Protein AF-A0A165WN35-F1 (afdb_monomer)

Foldseek 3Di:
DDDDPPQWDWDWDALPVPRDTDTDTRVCVVDACQVVLLVQQSPPVHNVRSCVPVNPVNLVVNLVVDVSSQCSLQLSLLVLQLVCLVVDDADQCQDPPHDDDDWHWPHNDSVVVSVVSNVQSPDPPKDKDWDCCCPVVVDATKMWIKGFQVAQTTPVRFRIKIWITGSNNDTPHMHGDD

Structure (mmCIF, N/CA/C/O backbone):
data_AF-A0A165WN35-F1
#
_entry.id   AF-A0A165WN35-F1
#
loop_
_atom_site.group_PDB
_atom_site.id
_atom_site.type_symbol
_atom_site.label_atom_id
_atom_site.label_alt_id
_atom_site.label_comp_id
_atom_site.label_asym_id
_atom_site.label_entity_id
_atom_site.label_seq_id
_atom_site.pdbx_PDB_ins_code
_atom_site.Cartn_x
_atom_site.Cartn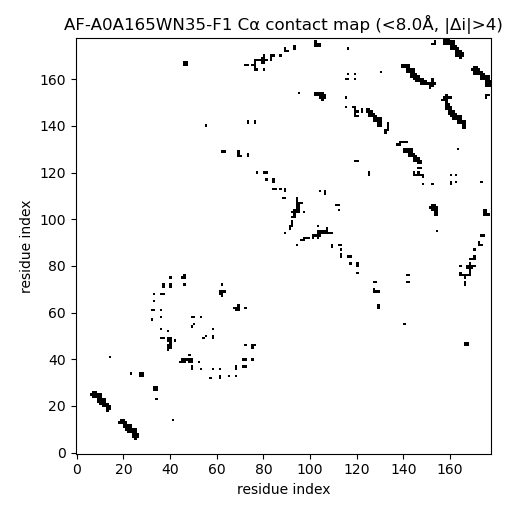_y
_atom_site.Cartn_z
_atom_site.occupancy
_atom_site.B_iso_or_equiv
_atom_site.auth_seq_id
_atom_site.auth_comp_id
_atom_site.auth_asym_id
_atom_site.auth_atom_id
_atom_site.pdbx_PDB_model_num
ATOM 1 N N . MET A 1 1 ? -15.165 -20.775 43.942 1.00 31.55 1 MET A N 1
ATOM 2 C CA . MET A 1 1 ? -15.467 -19.494 43.274 1.00 31.55 1 MET A CA 1
ATOM 3 C C . MET A 1 1 ? -14.151 -18.765 43.133 1.00 31.55 1 MET A C 1
ATOM 5 O O . MET A 1 1 ? -13.475 -18.612 44.139 1.00 31.55 1 MET A O 1
ATOM 9 N N . GLN A 1 2 ? -13.738 -18.441 41.912 1.00 35.38 2 GLN A N 1
ATOM 10 C CA . GLN A 1 2 ? -12.540 -17.641 41.679 1.00 35.38 2 GLN A CA 1
ATOM 11 C C . GLN A 1 2 ? -13.044 -16.236 41.359 1.00 35.38 2 GLN A C 1
ATOM 13 O O . GLN A 1 2 ? -13.664 -16.036 40.316 1.00 35.38 2 GLN A O 1
ATOM 18 N N . GLU A 1 3 ? -12.900 -15.317 42.313 1.00 32.06 3 GLU A N 1
ATOM 19 C CA . GLU A 1 3 ? -13.115 -13.891 42.075 1.00 32.06 3 GLU A CA 1
ATOM 20 C C . GLU A 1 3 ? -12.124 -13.448 41.000 1.00 32.06 3 GLU A C 1
ATOM 22 O O . GLU A 1 3 ? -10.910 -13.502 41.191 1.00 32.06 3 GLU A O 1
ATOM 27 N N . ILE A 1 4 ? -12.657 -13.079 39.838 1.00 44.28 4 ILE A N 1
ATOM 28 C CA . ILE A 1 4 ? -11.900 -12.405 38.794 1.00 44.28 4 ILE A CA 1
ATOM 29 C C . ILE A 1 4 ? -12.093 -10.922 39.082 1.00 44.28 4 ILE A C 1
ATOM 31 O O . ILE A 1 4 ? -13.178 -10.385 38.857 1.00 44.28 4 ILE A O 1
ATOM 35 N N . ASP A 1 5 ? -11.064 -10.301 39.651 1.00 43.28 5 ASP A N 1
ATOM 36 C CA . ASP A 1 5 ? -11.022 -8.867 39.911 1.00 43.28 5 ASP A CA 1
ATOM 37 C C . ASP A 1 5 ? -11.292 -8.107 38.596 1.00 43.28 5 ASP A C 1
ATOM 39 O O . ASP A 1 5 ? -10.613 -8.280 37.579 1.00 43.28 5 ASP A O 1
ATOM 43 N N . GLY A 1 6 ? -12.407 -7.382 38.573 1.00 49.66 6 GLY A N 1
ATOM 44 C CA . GLY A 1 6 ? -13.194 -7.095 37.374 1.00 49.66 6 GLY A CA 1
ATOM 45 C C . GLY A 1 6 ? -12.701 -5.923 36.531 1.00 49.66 6 GLY A C 1
ATOM 46 O O . GLY A 1 6 ? -13.473 -4.996 36.293 1.00 49.66 6 GLY A O 1
ATOM 47 N N . THR A 1 7 ? -11.454 -5.940 36.054 1.00 44.75 7 THR A N 1
ATOM 48 C CA . THR A 1 7 ? -10.938 -4.845 35.202 1.00 44.75 7 THR A CA 1
ATOM 49 C C . THR A 1 7 ? -10.073 -5.269 34.004 1.00 44.75 7 THR A C 1
ATOM 51 O O . THR A 1 7 ? -9.831 -4.446 33.114 1.00 44.75 7 THR A O 1
ATOM 54 N N . ASP A 1 8 ? -9.720 -6.555 33.895 1.00 47.06 8 ASP A N 1
ATOM 55 C CA . ASP A 1 8 ? -8.905 -7.094 32.801 1.00 47.06 8 ASP A CA 1
ATOM 56 C C . ASP A 1 8 ? -9.640 -8.193 32.016 1.00 47.06 8 ASP A C 1
ATOM 58 O O . ASP A 1 8 ? -9.794 -9.325 32.468 1.00 47.06 8 ASP A O 1
ATOM 62 N N . PHE A 1 9 ? -10.095 -7.870 30.804 1.00 52.72 9 PHE A N 1
ATOM 63 C CA . PHE A 1 9 ? -10.670 -8.808 29.851 1.00 52.72 9 PHE A CA 1
ATOM 64 C C . PHE A 1 9 ? -10.048 -8.668 28.455 1.00 52.72 9 PHE A C 1
ATOM 66 O O . PHE A 1 9 ? -9.715 -7.586 27.972 1.00 52.72 9 PHE A O 1
ATOM 73 N N . ILE A 1 10 ? -9.919 -9.797 27.761 1.00 52.25 10 ILE A N 1
ATOM 74 C CA . ILE A 1 10 ? -9.598 -9.821 26.333 1.00 52.25 10 ILE A CA 1
ATOM 75 C C . ILE A 1 10 ? -10.928 -9.861 25.581 1.00 52.25 10 ILE A C 1
ATOM 77 O O . ILE A 1 10 ? -11.624 -10.875 25.590 1.00 52.25 10 ILE A O 1
ATOM 81 N N . ALA A 1 11 ? -11.298 -8.761 24.928 1.00 56.56 11 ALA A N 1
ATOM 82 C CA . ALA A 1 11 ? -12.473 -8.726 24.066 1.00 56.56 11 ALA A CA 1
ATOM 83 C C . ALA A 1 11 ? -12.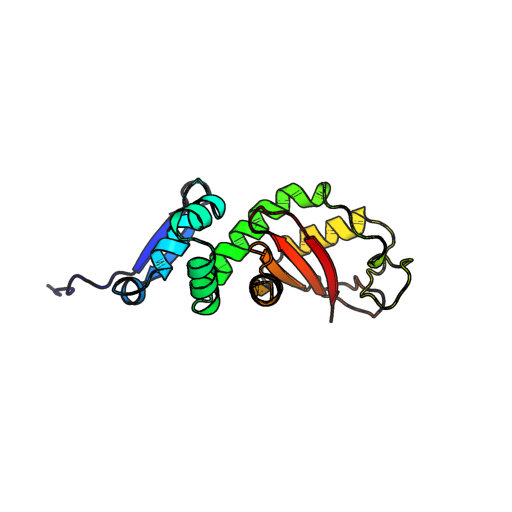089 -9.109 22.642 1.00 56.56 11 ALA A C 1
ATOM 85 O O . ALA A 1 11 ? -11.246 -8.471 22.017 1.00 56.56 11 ALA A O 1
ATOM 86 N N . THR A 1 12 ? -12.755 -10.120 22.099 1.00 56.84 12 THR A N 1
ATOM 87 C CA . THR A 1 12 ? -12.701 -10.393 20.664 1.00 56.84 12 THR A CA 1
ATOM 88 C C . THR A 1 12 ? -13.858 -9.662 19.998 1.00 56.84 12 THR A C 1
ATOM 90 O O . THR A 1 12 ? -15.012 -10.051 20.152 1.00 56.84 12 THR A O 1
ATOM 93 N N . LEU A 1 13 ? -13.561 -8.589 19.268 1.00 61.31 13 LEU A N 1
ATOM 94 C CA . LEU A 1 13 ? -14.535 -7.954 18.388 1.00 61.31 13 LEU A CA 1
ATOM 95 C C . LEU A 1 13 ? -14.571 -8.719 17.073 1.00 61.31 13 LEU A C 1
ATOM 97 O O . LEU A 1 13 ? -13.536 -8.890 16.435 1.00 61.31 13 LEU A O 1
ATOM 101 N N . ILE A 1 14 ? -15.754 -9.158 16.663 1.00 55.84 14 ILE A N 1
ATOM 102 C CA . ILE A 1 14 ? -15.963 -9.799 15.368 1.00 55.84 14 ILE A CA 1
ATOM 103 C C . ILE A 1 14 ? -16.723 -8.805 14.499 1.00 55.84 14 ILE A C 1
ATOM 105 O O . ILE A 1 14 ? -17.832 -8.392 14.839 1.00 55.84 14 ILE A O 1
ATOM 109 N N . ASP A 1 15 ? -16.113 -8.396 13.393 1.00 53.25 15 ASP A N 1
ATOM 110 C CA . ASP A 1 15 ? -16.796 -7.612 12.369 1.00 53.25 15 ASP A CA 1
ATOM 111 C C . ASP A 1 15 ? -17.892 -8.491 11.740 1.00 53.25 15 ASP A C 1
ATOM 113 O O . ASP A 1 15 ? -17.597 -9.514 11.123 1.00 53.25 15 ASP A O 1
ATOM 117 N N . GLN A 1 16 ? -19.161 -8.125 11.939 1.00 41.31 16 GLN A N 1
ATOM 118 C CA . GLN A 1 16 ? -20.299 -8.962 11.535 1.00 41.31 16 GLN A CA 1
ATOM 119 C C . GLN A 1 16 ? -20.500 -9.041 10.016 1.00 41.31 16 GLN A C 1
ATOM 121 O O . GLN A 1 16 ? -21.112 -9.991 9.538 1.00 41.31 16 GLN A O 1
ATOM 126 N N . ASP A 1 17 ? -19.953 -8.091 9.255 1.00 41.47 17 ASP A N 1
ATOM 127 C CA . ASP A 1 17 ? -20.062 -8.074 7.795 1.00 41.47 17 ASP A CA 1
ATOM 128 C C . ASP A 1 17 ? -18.982 -8.950 7.133 1.00 41.47 17 ASP A C 1
ATOM 130 O O . ASP A 1 17 ? -19.115 -9.361 5.979 1.00 41.47 17 ASP A O 1
ATOM 134 N N . THR A 1 18 ? -17.869 -9.198 7.830 1.00 51.62 18 THR A N 1
ATOM 135 C CA . THR A 1 18 ? -16.653 -9.772 7.230 1.00 51.62 18 THR A CA 1
ATOM 136 C C . THR A 1 18 ? -16.110 -10.994 7.960 1.00 51.62 18 THR A C 1
ATOM 138 O O . THR A 1 18 ? -15.297 -11.719 7.387 1.00 51.62 18 THR A O 1
ATOM 141 N N . GLY A 1 19 ? -16.537 -11.227 9.202 1.00 47.75 19 GLY A N 1
ATOM 142 C CA . GLY A 1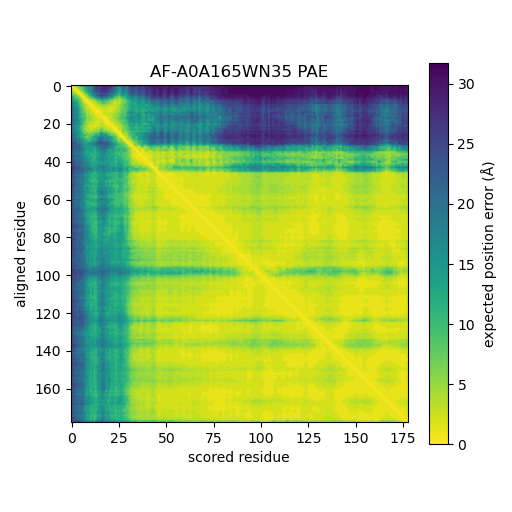 19 ? -16.072 -12.314 10.061 1.00 47.75 19 GLY A CA 1
ATOM 143 C C . GLY A 1 19 ? -14.662 -12.124 10.631 1.00 47.75 19 GLY A C 1
ATOM 144 O O . GLY A 1 19 ? -14.133 -13.045 11.250 1.00 47.75 19 GLY A O 1
ATOM 145 N N . GLU A 1 20 ? -14.018 -10.968 10.433 1.00 47.31 20 GLU A N 1
ATOM 146 C CA . GLU A 1 20 ? -12.674 -10.721 10.968 1.00 47.31 20 GLU A CA 1
ATOM 147 C C . GLU A 1 20 ? -12.711 -10.485 12.488 1.00 47.31 20 GLU A C 1
ATOM 149 O O . GLU A 1 20 ? -13.432 -9.617 12.980 1.00 47.31 20 GLU A O 1
ATOM 154 N N . SER A 1 21 ? -11.896 -11.246 13.228 1.00 48.28 21 SER A N 1
ATOM 155 C CA . SER A 1 21 ? -11.749 -11.137 14.681 1.00 48.28 21 SER A CA 1
ATOM 156 C C . SER A 1 21 ? -10.592 -10.214 15.070 1.00 48.28 21 SER A C 1
ATOM 158 O O . SER A 1 21 ? -9.461 -10.385 14.602 1.00 48.28 21 SER A O 1
ATOM 160 N N . TYR A 1 22 ? -10.842 -9.306 16.003 1.00 58.28 22 TYR A N 1
ATOM 161 C CA . TYR A 1 22 ? -9.873 -8.374 16.561 1.00 58.28 22 TYR A CA 1
ATOM 162 C C . TYR A 1 22 ? -9.808 -8.577 18.071 1.00 58.28 22 TYR A C 1
ATOM 164 O O . TYR A 1 22 ? -10.791 -8.336 18.764 1.00 58.28 22 TYR A O 1
ATOM 172 N N . GLN A 1 23 ? -8.658 -9.009 18.586 1.00 52.94 23 GLN A N 1
ATOM 173 C CA . GLN A 1 23 ? -8.441 -9.071 20.029 1.00 52.94 23 GLN A CA 1
ATOM 174 C C . GLN A 1 23 ? -8.059 -7.688 20.560 1.00 52.94 23 GLN A C 1
ATOM 176 O O . GLN A 1 23 ? -7.087 -7.078 20.110 1.00 52.94 23 GLN A O 1
ATOM 181 N N . LEU A 1 24 ? -8.835 -7.209 21.523 1.00 55.81 24 LEU A N 1
ATOM 182 C CA . LEU A 1 24 ? -8.563 -6.042 22.342 1.00 55.81 24 LEU A CA 1
ATOM 183 C C . LEU A 1 24 ? -8.179 -6.535 23.733 1.00 55.81 24 LEU A C 1
ATOM 185 O O . LEU A 1 24 ? -8.959 -7.238 24.366 1.00 55.81 24 LEU A O 1
ATOM 189 N N . ASN A 1 25 ? -6.991 -6.167 24.201 1.00 54.78 25 ASN A N 1
ATOM 190 C CA . ASN A 1 25 ? -6.563 -6.438 25.567 1.00 54.78 25 ASN A CA 1
ATOM 191 C C . ASN A 1 25 ? -6.843 -5.194 26.423 1.00 54.78 25 ASN A C 1
ATOM 193 O O . ASN A 1 25 ? -6.358 -4.109 26.088 1.00 54.78 25 ASN A O 1
ATOM 197 N N . THR A 1 26 ? -7.646 -5.313 27.485 1.00 49.56 26 THR A N 1
ATOM 198 C CA . THR A 1 26 ? -7.989 -4.156 28.326 1.00 49.56 26 THR A CA 1
ATOM 199 C C . THR A 1 26 ? -6.886 -3.714 29.279 1.00 49.56 26 THR A C 1
ATOM 201 O O . THR A 1 26 ? -6.966 -2.588 29.764 1.00 49.56 26 THR A O 1
ATOM 204 N N . ILE A 1 27 ? -5.813 -4.496 29.438 1.00 49.53 27 ILE A N 1
ATOM 205 C CA . ILE A 1 27 ? -4.599 -4.063 30.150 1.00 49.53 27 ILE A CA 1
ATOM 206 C C . ILE A 1 27 ? -3.978 -2.837 29.442 1.00 49.53 27 ILE A C 1
ATOM 208 O O . ILE A 1 27 ? -3.494 -1.914 30.089 1.00 49.53 27 ILE A O 1
ATOM 212 N N . ASP A 1 28 ? -4.100 -2.747 28.108 1.00 49.00 28 ASP A N 1
ATOM 213 C CA . ASP A 1 28 ? -3.778 -1.530 27.344 1.00 49.00 28 ASP A CA 1
ATOM 214 C C . ASP A 1 28 ? -4.919 -0.490 27.370 1.00 49.00 28 ASP A C 1
ATOM 216 O O . ASP A 1 28 ? -4.696 0.692 27.107 1.00 49.00 28 ASP A O 1
ATOM 220 N N . ALA A 1 29 ? -6.163 -0.894 27.643 1.00 49.06 29 ALA A N 1
ATOM 221 C CA . ALA A 1 29 ? -7.339 -0.019 27.589 1.00 49.06 29 ALA A CA 1
ATOM 222 C C . ALA A 1 29 ? -7.513 0.871 28.820 1.00 49.06 29 ALA A C 1
ATOM 224 O O . ALA A 1 29 ? -8.108 1.940 28.685 1.00 49.06 29 ALA A O 1
ATOM 225 N N . GLN A 1 30 ? -6.970 0.487 29.978 1.00 46.97 30 GLN A N 1
ATOM 226 C CA . GLN A 1 30 ? -7.116 1.268 31.211 1.00 46.97 30 GLN A CA 1
ATOM 227 C C . GLN A 1 30 ? -6.447 2.657 31.154 1.00 46.97 30 GLN A C 1
ATOM 229 O O . GLN A 1 30 ? -6.803 3.528 31.942 1.00 46.97 30 GLN A O 1
ATOM 234 N N . ALA A 1 31 ? -5.548 2.923 30.194 1.00 50.41 31 ALA A N 1
ATOM 235 C CA . ALA A 1 31 ? -4.918 4.244 30.041 1.00 50.41 31 ALA A CA 1
ATOM 236 C C . ALA A 1 31 ? -4.591 4.673 28.592 1.00 50.41 31 ALA A C 1
ATOM 238 O O . ALA A 1 31 ? -3.988 5.730 28.385 1.00 50.41 31 ALA A O 1
ATOM 239 N N . SER A 1 32 ? -4.955 3.893 27.564 1.00 57.84 32 SER A N 1
ATOM 240 C CA . SER A 1 32 ? -4.512 4.146 26.185 1.00 57.84 32 SER A CA 1
ATOM 241 C C . SER A 1 32 ? -5.644 4.499 25.224 1.00 57.84 32 SER A C 1
ATOM 243 O O . SER A 1 32 ? -6.681 3.852 25.163 1.00 57.84 32 SER A O 1
ATOM 245 N N . VAL A 1 33 ? -5.394 5.487 24.361 1.00 62.03 33 VAL A N 1
ATOM 246 C CA . VAL A 1 33 ? -6.256 5.863 23.220 1.00 62.03 33 VAL A CA 1
ATOM 247 C C . VAL A 1 33 ? -6.258 4.776 22.120 1.00 62.03 33 VAL A C 1
ATOM 249 O O . VAL A 1 33 ? -7.067 4.815 21.190 1.00 62.03 33 VAL A O 1
ATOM 252 N N . LEU A 1 34 ? -5.368 3.779 22.225 1.00 68.12 34 LEU A N 1
ATOM 253 C CA . LEU A 1 34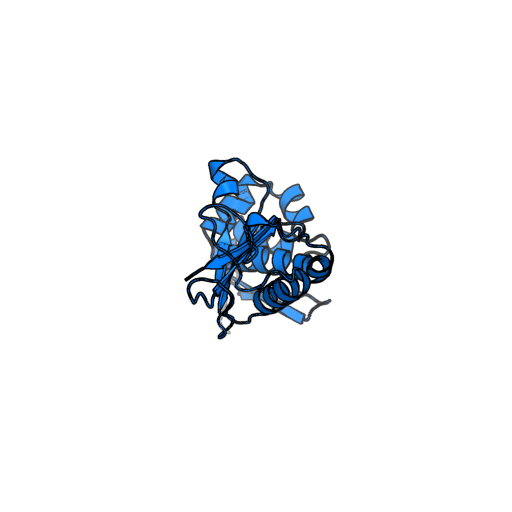 ? -5.172 2.709 21.244 1.00 68.12 34 LEU A CA 1
ATOM 254 C C . LEU A 1 34 ? -6.446 1.900 20.926 1.00 68.12 34 LEU A C 1
ATOM 256 O O . LEU A 1 34 ? -6.774 1.814 19.736 1.00 68.12 34 LEU A O 1
ATOM 260 N N . PRO A 1 35 ? -7.197 1.349 21.904 1.00 68.12 35 PRO A N 1
ATOM 261 C CA . PRO A 1 35 ? -8.380 0.544 21.602 1.00 68.12 35 PRO A CA 1
ATOM 262 C C . PRO A 1 35 ? -9.471 1.364 20.910 1.00 68.12 35 PRO A C 1
ATOM 264 O O . PRO A 1 35 ? -10.029 0.920 19.912 1.00 68.12 35 PRO A O 1
ATOM 267 N N . ALA A 1 36 ? -9.712 2.602 21.352 1.00 74.00 36 ALA A N 1
ATOM 268 C CA . ALA A 1 36 ? -10.712 3.483 20.748 1.00 74.00 36 ALA A CA 1
ATOM 269 C C . ALA A 1 36 ? -10.388 3.817 19.279 1.00 74.00 36 ALA A C 1
ATOM 271 O O . ALA A 1 36 ? -11.272 3.816 18.418 1.00 74.00 36 ALA A O 1
ATOM 272 N N . VAL A 1 37 ? -9.108 4.054 18.974 1.00 79.56 37 VAL A N 1
ATOM 273 C CA . VAL A 1 37 ? -8.636 4.345 17.614 1.00 79.56 37 VAL A CA 1
ATOM 274 C C . VAL A 1 37 ? -8.790 3.132 16.690 1.00 79.56 37 VAL A C 1
ATOM 276 O O . VAL A 1 37 ? -9.206 3.298 15.542 1.00 79.56 37 VAL A O 1
ATOM 279 N N . ILE A 1 38 ? -8.521 1.921 17.188 1.00 77.88 38 ILE A N 1
ATOM 280 C CA . ILE A 1 38 ? -8.761 0.664 16.459 1.00 77.88 38 ILE A CA 1
ATOM 281 C C . ILE A 1 38 ? -10.264 0.459 16.222 1.00 77.88 38 ILE A C 1
ATOM 283 O O . ILE A 1 38 ? -10.662 0.212 15.082 1.00 77.88 38 ILE A O 1
ATOM 287 N N . ILE A 1 39 ? -11.098 0.650 17.254 1.00 72.00 39 ILE A N 1
ATOM 288 C CA . ILE A 1 39 ? -12.568 0.558 17.169 1.00 72.00 39 ILE A CA 1
ATOM 289 C C . ILE A 1 39 ? -13.114 1.501 16.089 1.00 72.00 39 ILE A C 1
ATOM 291 O O . ILE A 1 39 ? -13.972 1.123 15.293 1.00 72.00 39 ILE A O 1
ATOM 295 N N . GLY A 1 40 ? -12.576 2.720 15.997 1.00 76.50 40 GLY A N 1
ATOM 296 C CA . GLY A 1 40 ? -12.980 3.678 14.971 1.00 76.50 40 GLY A CA 1
ATOM 297 C C . GLY A 1 40 ? -12.764 3.191 13.533 1.00 76.50 40 GLY A C 1
ATOM 298 O O . GLY A 1 40 ? -13.508 3.605 12.648 1.00 76.50 40 GLY A O 1
ATOM 299 N N . VAL A 1 41 ? -11.772 2.331 13.284 1.00 81.19 41 VAL A N 1
ATOM 300 C CA . VAL A 1 41 ? -11.504 1.777 11.945 1.00 81.19 41 VAL A CA 1
ATOM 301 C C . VAL A 1 41 ? -12.405 0.598 11.620 1.00 81.19 41 VAL A C 1
ATOM 303 O O . VAL A 1 41 ? -12.805 0.467 10.467 1.00 81.19 41 VAL A O 1
ATOM 306 N N . VAL A 1 42 ? -12.711 -0.247 12.604 1.00 74.81 42 VAL A N 1
ATOM 307 C CA . VAL A 1 42 ? -13.589 -1.414 12.406 1.00 74.81 42 VAL A CA 1
ATOM 308 C C . VAL A 1 42 ? -15.074 -1.033 12.385 1.00 74.81 42 VAL A C 1
ATOM 310 O O . VAL A 1 42 ? -15.898 -1.784 11.886 1.00 74.81 42 VAL A O 1
ATOM 313 N N . ALA A 1 43 ? -15.441 0.159 12.865 1.00 72.75 43 ALA A N 1
ATOM 314 C CA . ALA A 1 43 ? -16.797 0.680 12.710 1.00 72.75 43 ALA A CA 1
ATOM 315 C C . ALA A 1 43 ? -17.161 0.914 11.226 1.00 72.75 43 ALA A C 1
ATOM 317 O O . ALA A 1 43 ? -16.306 1.265 10.415 1.00 72.75 43 ALA A O 1
ATOM 318 N N . LYS A 1 44 ? -18.461 0.853 10.889 1.00 61.53 44 LYS A N 1
ATOM 319 C CA . LYS A 1 44 ? -19.044 0.973 9.525 1.00 61.53 44 LYS A CA 1
ATOM 320 C C . LYS A 1 44 ? -18.451 2.068 8.618 1.00 61.53 44 LYS A C 1
ATOM 322 O O . LYS A 1 44 ? -18.443 1.944 7.398 1.00 61.53 44 LYS A O 1
ATOM 327 N N . HIS A 1 45 ? -17.977 3.166 9.198 1.00 68.62 45 HIS A N 1
ATOM 328 C CA . HIS A 1 45 ? -17.447 4.321 8.468 1.00 68.62 45 HIS A CA 1
ATOM 329 C C . HIS A 1 45 ? -15.923 4.266 8.212 1.00 68.62 45 HIS A C 1
ATOM 331 O O . HIS A 1 45 ? -15.377 5.149 7.538 1.00 68.62 45 HIS A O 1
ATOM 337 N N . GLY A 1 46 ? -15.229 3.247 8.726 1.00 85.88 46 GLY A N 1
ATOM 338 C CA . GLY A 1 46 ? -13.830 2.948 8.444 1.00 85.88 46 GLY A CA 1
ATOM 339 C C . GLY A 1 46 ? -12.832 4.004 8.927 1.00 85.88 46 GLY A C 1
ATOM 340 O O . GLY A 1 46 ? -13.105 4.844 9.785 1.00 85.88 46 GLY A O 1
ATOM 341 N N . ILE A 1 47 ? -11.657 4.026 8.287 1.00 91.50 47 ILE A N 1
ATOM 342 C CA . ILE A 1 47 ? -10.565 4.963 8.609 1.00 91.50 47 ILE A CA 1
ATOM 343 C C . ILE A 1 47 ? -11.016 6.436 8.565 1.00 91.50 47 ILE A C 1
ATOM 345 O O . ILE A 1 47 ? -10.533 7.251 9.352 1.00 91.50 47 ILE A O 1
ATOM 349 N N . LYS A 1 48 ? -11.971 6.795 7.689 1.00 90.81 48 LYS A N 1
ATOM 350 C CA . LYS A 1 48 ? -12.509 8.165 7.600 1.00 90.81 48 LYS A CA 1
ATOM 351 C C . LYS A 1 48 ? -13.095 8.627 8.936 1.00 90.81 48 LYS A C 1
ATOM 353 O O . LYS A 1 48 ? -12.864 9.762 9.350 1.00 90.81 48 LYS A O 1
ATOM 358 N N . TYR A 1 49 ? -13.852 7.754 9.597 1.00 88.25 49 TYR A N 1
ATOM 359 C CA . TYR A 1 49 ? -14.455 8.054 10.891 1.00 88.25 49 TYR A CA 1
ATOM 360 C C . TYR A 1 49 ? -13.408 8.157 11.988 1.00 88.25 49 TYR A C 1
ATOM 362 O O . TYR A 1 49 ? -13.424 9.140 12.727 1.00 88.25 49 TYR A O 1
ATOM 370 N N . ALA A 1 50 ? -12.455 7.221 12.037 1.00 88.75 50 ALA A N 1
ATOM 371 C CA . ALA A 1 50 ? -11.344 7.301 12.979 1.00 88.75 50 ALA A CA 1
ATOM 372 C C . ALA A 1 50 ? -10.612 8.652 12.863 1.00 88.75 50 ALA A C 1
ATOM 374 O O . ALA A 1 50 ? -10.414 9.332 13.869 1.00 88.75 50 ALA A O 1
ATOM 375 N N . ILE A 1 51 ? -10.282 9.094 11.640 1.00 91.06 51 ILE A N 1
ATOM 376 C CA . ILE A 1 51 ? -9.618 10.388 11.404 1.00 91.06 51 ILE A CA 1
ATOM 377 C C . ILE A 1 51 ? -10.480 11.556 11.892 1.00 91.06 51 ILE A C 1
ATOM 379 O O . ILE A 1 51 ? -9.957 12.445 12.559 1.00 91.06 51 ILE A O 1
ATOM 383 N N . LYS A 1 52 ? -11.787 11.558 11.600 1.00 89.12 52 LYS A N 1
ATOM 384 C CA . LYS A 1 52 ? -12.700 12.626 12.038 1.00 89.12 52 LYS A CA 1
ATOM 385 C C . LYS A 1 52 ? -12.847 12.679 13.564 1.00 89.12 52 LYS A C 1
ATOM 387 O O . LYS A 1 52 ? -12.947 13.768 14.116 1.00 89.12 52 LYS A O 1
ATOM 392 N N . LYS A 1 53 ? -12.888 11.522 14.231 1.00 87.62 53 LYS A N 1
ATOM 393 C CA . LYS A 1 53 ? -13.150 11.418 15.673 1.00 87.62 53 LYS A CA 1
ATOM 394 C C . LYS A 1 53 ? -11.908 11.679 16.526 1.00 87.62 53 LYS A C 1
ATOM 396 O O . LYS A 1 53 ? -12.013 12.375 17.527 1.00 87.62 53 LYS A O 1
ATOM 401 N N . PHE A 1 54 ? -10.760 11.119 16.142 1.00 87.25 54 PHE A N 1
ATOM 402 C CA . PHE A 1 54 ? -9.531 11.140 16.951 1.00 87.25 54 PHE A CA 1
ATOM 403 C C . PHE A 1 54 ? -8.454 12.082 16.400 1.00 87.25 54 PHE A C 1
ATOM 405 O O . PHE A 1 54 ? -7.515 12.442 17.105 1.00 87.25 54 PHE A O 1
ATOM 412 N N . GLY A 1 55 ? -8.566 12.492 15.136 1.00 90.38 55 GLY A N 1
ATOM 413 C CA . GLY A 1 55 ? -7.564 13.318 14.475 1.00 90.38 55 GLY A CA 1
ATOM 414 C C . GLY A 1 55 ? -6.316 12.543 14.036 1.00 90.38 55 GLY A C 1
ATOM 415 O O . GLY A 1 55 ? -5.941 11.500 14.575 1.00 90.38 55 GLY A O 1
ATOM 416 N N . LYS A 1 56 ? -5.622 13.093 13.031 1.00 90.69 56 LYS A N 1
ATOM 417 C CA . LYS A 1 56 ? -4.435 12.478 12.410 1.00 90.69 56 LYS A CA 1
ATOM 418 C C . LYS A 1 56 ? -3.292 12.245 13.406 1.00 90.69 56 LYS A C 1
ATOM 420 O O . LYS A 1 56 ? -2.666 11.191 13.367 1.00 90.69 56 LYS A O 1
ATOM 425 N N . LYS A 1 57 ? -3.021 13.209 14.296 1.00 90.31 57 LYS A N 1
ATOM 426 C CA . LYS A 1 57 ? -1.888 13.149 15.240 1.00 90.31 57 LYS A CA 1
ATOM 427 C C . LYS A 1 57 ? -1.990 11.952 16.192 1.00 90.31 57 LYS A C 1
ATOM 429 O O . LYS A 1 57 ? -1.015 11.220 16.339 1.00 90.31 57 LYS A O 1
ATOM 434 N N . LEU A 1 58 ? -3.165 11.729 16.792 1.00 89.88 58 LEU A N 1
ATOM 435 C CA . LEU A 1 58 ? -3.381 10.597 17.698 1.00 89.88 58 LEU A CA 1
ATOM 436 C C . LEU A 1 58 ? -3.306 9.264 16.953 1.00 89.88 58 LEU A C 1
ATOM 438 O O . LEU A 1 58 ? -2.614 8.365 17.415 1.00 89.88 58 LEU A O 1
ATOM 442 N N . ILE A 1 59 ? -3.905 9.167 15.762 1.00 91.88 59 ILE A N 1
ATOM 443 C CA . ILE A 1 59 ? -3.814 7.963 14.921 1.00 91.88 59 ILE A CA 1
ATOM 444 C C . ILE A 1 59 ? -2.363 7.615 14.585 1.00 91.88 59 ILE A C 1
ATOM 446 O O . ILE A 1 59 ? -1.959 6.465 14.728 1.00 91.88 59 ILE A O 1
ATOM 450 N N . VAL A 1 60 ? -1.564 8.596 14.157 1.00 93.25 60 VAL A N 1
ATOM 451 C CA . VAL A 1 60 ? -0.147 8.374 13.833 1.00 93.25 60 VAL A CA 1
ATOM 452 C C . VAL A 1 60 ? 0.628 7.930 15.074 1.00 93.25 60 VAL A C 1
ATOM 454 O O . VAL A 1 60 ? 1.380 6.961 14.992 1.00 93.25 60 VAL A O 1
ATOM 457 N N . LYS A 1 61 ? 0.405 8.565 16.234 1.00 90.69 61 LYS A N 1
ATOM 458 C CA . LYS A 1 61 ? 1.012 8.141 17.507 1.00 90.69 61 LYS A CA 1
ATOM 459 C C . LYS A 1 61 ? 0.654 6.686 17.833 1.00 90.69 61 LYS A C 1
ATOM 461 O O . LYS A 1 61 ? 1.551 5.898 18.112 1.00 90.69 61 LYS A O 1
ATOM 466 N N . SER A 1 62 ? -0.624 6.325 17.713 1.00 88.56 62 SER A N 1
ATOM 467 C CA . SER A 1 62 ? -1.137 4.971 17.936 1.00 88.56 62 SER A CA 1
ATOM 468 C C . SER A 1 62 ? -0.525 3.927 16.995 1.00 88.56 62 SER A C 1
ATOM 470 O O . SER A 1 62 ? -0.124 2.853 17.433 1.00 88.56 62 SER A O 1
ATOM 472 N N . ILE A 1 63 ? -0.415 4.241 15.702 1.00 92.25 63 ILE A N 1
ATOM 473 C CA . ILE A 1 63 ? 0.202 3.362 14.696 1.00 92.25 63 ILE A CA 1
ATOM 474 C C . ILE A 1 63 ? 1.684 3.123 15.007 1.00 92.25 63 ILE A C 1
ATOM 476 O O . ILE A 1 63 ? 2.172 2.008 14.843 1.00 92.25 63 ILE A O 1
ATOM 480 N N . LYS A 1 64 ? 2.405 4.155 15.460 1.00 90.50 64 LYS A N 1
ATOM 481 C CA . LYS A 1 64 ? 3.832 4.052 15.800 1.00 90.50 64 LYS A CA 1
ATOM 482 C C . LYS A 1 64 ? 4.075 3.259 17.079 1.00 90.50 64 LYS A C 1
ATOM 484 O O . LYS A 1 64 ? 5.087 2.575 17.171 1.00 90.50 64 LYS A O 1
ATOM 489 N N . SER A 1 65 ? 3.167 3.350 18.048 1.00 86.94 65 SER A N 1
ATOM 490 C CA . SER A 1 65 ? 3.300 2.656 19.329 1.00 86.94 65 SER A CA 1
ATOM 491 C C . SER A 1 65 ? 2.771 1.221 19.306 1.00 86.94 65 SER A C 1
ATOM 493 O O . SER A 1 65 ? 3.059 0.468 20.228 1.00 86.94 65 SER A O 1
ATOM 495 N N . SER A 1 66 ? 1.987 0.825 18.296 1.00 85.94 66 SER A N 1
ATOM 496 C CA . SER A 1 66 ? 1.349 -0.493 18.257 1.00 85.94 66 SER A CA 1
ATOM 497 C C . SER A 1 66 ? 1.329 -1.106 16.860 1.00 85.94 66 SER A C 1
ATOM 499 O O . SER A 1 66 ? 0.688 -0.608 15.930 1.00 85.94 66 SER A O 1
ATOM 501 N N . LYS A 1 67 ? 1.948 -2.286 16.740 1.00 86.69 67 LYS A N 1
ATOM 502 C CA . LYS A 1 67 ? 1.880 -3.118 15.530 1.00 86.69 67 LYS A CA 1
ATOM 503 C C . LYS A 1 67 ? 0.446 -3.552 15.210 1.00 86.69 67 LYS A C 1
ATOM 505 O O . LYS A 1 67 ? 0.107 -3.690 14.036 1.00 86.69 67 LYS A O 1
ATOM 510 N N . ALA A 1 68 ? -0.399 -3.743 16.226 1.00 84.75 68 ALA A N 1
ATOM 511 C CA . ALA A 1 68 ? -1.810 -4.061 16.030 1.00 84.75 68 ALA A CA 1
ATOM 512 C C . ALA A 1 68 ? -2.543 -2.889 15.361 1.00 84.75 68 ALA A C 1
ATOM 514 O O . ALA A 1 68 ? -3.167 -3.085 14.320 1.00 84.75 68 ALA A O 1
ATOM 515 N N . ALA A 1 69 ? -2.373 -1.664 15.874 1.00 86.94 69 ALA A N 1
ATOM 516 C CA . ALA A 1 69 ? -2.945 -0.467 15.258 1.00 86.94 69 ALA A CA 1
ATOM 517 C C . ALA A 1 69 ? -2.434 -0.270 13.822 1.00 86.94 69 ALA A C 1
ATOM 519 O O . ALA A 1 69 ? -3.234 -0.086 12.905 1.00 86.94 69 ALA A O 1
ATOM 520 N N . LEU A 1 70 ? -1.121 -0.387 13.592 1.00 92.31 70 LEU A N 1
ATOM 521 C CA . LEU A 1 70 ? -0.547 -0.336 12.244 1.00 92.31 70 LEU A CA 1
ATOM 522 C C . LEU A 1 70 ? -1.225 -1.332 11.296 1.00 92.31 70 LEU A C 1
ATOM 524 O O . LEU A 1 70 ? -1.669 -0.946 10.214 1.00 92.31 70 LEU A O 1
ATOM 528 N N . ASN A 1 71 ? -1.326 -2.597 11.704 1.00 90.81 71 ASN A N 1
ATOM 529 C CA . ASN A 1 71 ? -1.917 -3.643 10.880 1.00 90.81 71 ASN A CA 1
ATOM 530 C C . ASN A 1 71 ? -3.400 -3.386 10.598 1.00 90.81 71 ASN A C 1
ATOM 532 O O . ASN A 1 71 ? -3.811 -3.545 9.452 1.00 90.81 71 ASN A O 1
ATOM 536 N N . THR A 1 72 ? -4.191 -2.963 11.588 1.00 90.81 72 THR A N 1
ATOM 537 C CA . THR A 1 72 ? -5.617 -2.656 11.397 1.00 90.81 72 THR A CA 1
ATOM 538 C C . THR A 1 72 ? -5.807 -1.561 10.351 1.00 90.81 72 THR A C 1
ATOM 540 O O . THR A 1 72 ? -6.544 -1.743 9.381 1.00 90.81 72 THR A O 1
ATOM 543 N N . PHE A 1 73 ? -5.099 -0.438 10.491 1.00 94.75 73 PHE A N 1
ATOM 544 C CA . PHE A 1 73 ? -5.231 0.670 9.547 1.00 94.75 73 PHE A CA 1
ATOM 545 C C . PHE A 1 73 ? -4.691 0.320 8.155 1.00 94.75 73 PHE A C 1
ATOM 547 O O . PHE A 1 73 ? -5.342 0.619 7.152 1.00 94.75 73 PHE A O 1
ATOM 554 N N . ALA A 1 74 ? -3.531 -0.336 8.075 1.00 96.25 74 ALA A N 1
ATOM 555 C CA . ALA A 1 74 ? -2.947 -0.729 6.798 1.00 96.25 74 ALA A CA 1
ATOM 556 C C . ALA A 1 74 ? -3.842 -1.732 6.056 1.00 96.25 74 ALA A C 1
ATOM 558 O O . ALA A 1 74 ? -4.107 -1.545 4.869 1.00 96.25 74 ALA A O 1
ATOM 559 N N . LYS A 1 75 ? -4.378 -2.749 6.746 1.00 94.69 75 LYS A N 1
ATOM 560 C CA . LYS A 1 75 ? -5.300 -3.731 6.155 1.00 94.69 75 LYS A CA 1
ATOM 561 C C . LYS A 1 75 ? -6.599 -3.087 5.682 1.00 94.69 75 LYS A C 1
ATOM 563 O O . LYS A 1 75 ? -7.036 -3.383 4.572 1.00 94.69 75 LYS A O 1
ATOM 568 N N . ALA A 1 76 ? -7.176 -2.169 6.457 1.00 94.31 76 ALA A N 1
ATOM 569 C CA . ALA A 1 76 ? -8.365 -1.428 6.039 1.00 94.31 76 ALA A CA 1
ATOM 570 C C . ALA A 1 76 ? -8.099 -0.585 4.773 1.00 94.31 76 ALA A C 1
ATOM 572 O O . ALA A 1 76 ? -8.893 -0.610 3.828 1.00 94.31 76 ALA A O 1
ATOM 573 N N . ALA A 1 77 ? -6.946 0.090 4.694 1.00 96.31 77 ALA A N 1
ATOM 574 C CA . ALA A 1 77 ? -6.540 0.839 3.504 1.00 96.31 77 ALA A CA 1
ATOM 575 C C . ALA A 1 77 ? -6.301 -0.084 2.293 1.00 96.31 77 ALA A C 1
ATOM 577 O O . ALA A 1 77 ? -6.755 0.207 1.186 1.00 96.31 77 ALA A O 1
ATOM 578 N N . VAL A 1 78 ? -5.645 -1.231 2.501 1.00 97.00 78 VAL A N 1
ATOM 579 C CA . VAL A 1 78 ? -5.415 -2.260 1.474 1.00 97.00 78 VAL A CA 1
ATOM 580 C C . VAL A 1 78 ? -6.731 -2.835 0.960 1.00 97.00 78 VAL A C 1
ATOM 582 O O . VAL A 1 78 ? -6.911 -2.938 -0.253 1.00 97.00 78 VAL A O 1
ATOM 585 N N . LYS A 1 79 ? -7.680 -3.151 1.847 1.00 94.88 79 LYS A N 1
ATOM 586 C CA . LYS A 1 79 ? -9.025 -3.617 1.486 1.00 94.88 79 LYS A CA 1
ATOM 587 C C . LYS A 1 79 ? -9.723 -2.610 0.573 1.00 94.88 79 LYS A C 1
ATOM 589 O O . LYS A 1 79 ? -10.215 -2.991 -0.486 1.00 94.88 79 LYS A O 1
ATOM 594 N N . ALA A 1 80 ? -9.676 -1.323 0.922 1.00 94.25 80 ALA A N 1
ATOM 595 C CA . ALA A 1 80 ? -10.213 -0.251 0.084 1.00 94.25 80 ALA A CA 1
ATOM 596 C C . ALA A 1 80 ? -9.455 -0.076 -1.248 1.00 94.25 80 ALA A C 1
ATOM 598 O O . ALA A 1 80 ? -10.046 0.353 -2.239 1.00 94.25 80 ALA A O 1
ATOM 599 N N . ALA A 1 81 ? -8.159 -0.398 -1.297 1.00 97.31 81 ALA A N 1
ATOM 600 C CA . ALA A 1 81 ? -7.350 -0.295 -2.509 1.00 97.31 81 ALA A CA 1
ATOM 601 C C . ALA A 1 81 ? -7.603 -1.419 -3.516 1.00 97.31 81 ALA A C 1
ATOM 603 O O . ALA A 1 81 ? -7.525 -1.173 -4.721 1.00 97.31 81 ALA A O 1
ATOM 604 N N . LYS A 1 82 ? -7.949 -2.631 -3.060 1.00 96.94 82 LYS A N 1
ATOM 605 C CA . LYS A 1 82 ? -8.207 -3.789 -3.938 1.00 96.94 82 LYS A CA 1
ATOM 606 C C . LYS A 1 82 ? -9.250 -3.490 -5.021 1.00 96.94 82 LYS A C 1
ATOM 608 O O . LYS A 1 82 ? -9.051 -3.876 -6.169 1.00 96.94 82 LYS A O 1
ATOM 613 N N . SER A 1 83 ? -10.308 -2.746 -4.693 1.00 94.38 83 SER A N 1
ATOM 614 C CA . SER A 1 83 ? -11.360 -2.352 -5.648 1.00 94.38 83 SER A CA 1
ATOM 615 C C . SER A 1 83 ? -10.954 -1.217 -6.601 1.00 94.38 83 SER A C 1
ATOM 617 O O . SER A 1 83 ? -11.681 -0.912 -7.545 1.00 94.38 83 SER A O 1
ATOM 619 N N . LYS A 1 84 ? -9.793 -0.588 -6.383 1.00 97.00 84 LYS A N 1
ATOM 620 C CA . LYS A 1 84 ? -9.299 0.568 -7.151 1.00 97.00 84 LYS A CA 1
ATOM 621 C C . LYS A 1 84 ? -8.096 0.244 -8.035 1.00 97.00 84 LYS A C 1
ATOM 623 O O . LYS A 1 84 ? -7.703 1.094 -8.831 1.00 97.00 84 LYS A O 1
ATOM 628 N N . VAL A 1 85 ? -7.543 -0.970 -7.949 1.00 97.69 85 VAL A N 1
ATOM 629 C CA . VAL A 1 85 ? -6.369 -1.397 -8.735 1.00 97.69 85 VAL A CA 1
ATOM 630 C C . VAL A 1 85 ? -6.595 -1.232 -10.239 1.00 97.69 85 VAL A C 1
ATOM 632 O O . VAL A 1 85 ? -5.709 -0.743 -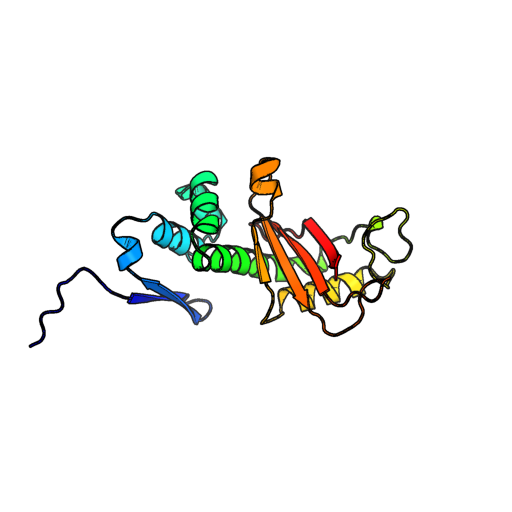10.932 1.00 97.69 85 VAL A O 1
ATOM 635 N N . SER A 1 86 ? -7.779 -1.582 -10.750 1.00 95.88 86 SER A N 1
ATOM 636 C CA . SER A 1 86 ? -8.100 -1.467 -12.182 1.00 95.88 86 SER A CA 1
ATOM 637 C C . SER A 1 86 ? -8.044 -0.027 -12.702 1.00 95.88 86 SER A C 1
ATOM 639 O O . SER A 1 86 ? -7.726 0.184 -13.868 1.00 95.88 86 SER A O 1
ATOM 641 N N . LYS A 1 87 ? -8.299 0.957 -11.831 1.00 94.88 87 LYS A N 1
ATOM 642 C CA . LYS A 1 87 ? -8.287 2.395 -12.141 1.00 94.88 87 LYS A CA 1
ATOM 643 C C . LYS A 1 87 ? -6.929 3.055 -11.888 1.00 94.88 87 LYS A C 1
ATOM 645 O O . LYS A 1 87 ? -6.785 4.251 -12.116 1.00 94.88 87 LYS A O 1
ATOM 650 N N . PHE A 1 88 ? -5.949 2.316 -11.370 1.00 97.19 88 PHE A N 1
ATOM 651 C CA . PHE A 1 88 ? -4.628 2.866 -11.100 1.00 97.19 88 PHE A CA 1
ATOM 652 C C . PHE A 1 88 ? -3.845 3.058 -12.401 1.00 97.19 88 PHE A C 1
ATOM 654 O O . PHE A 1 88 ? -3.614 2.103 -13.153 1.00 97.19 88 PHE A O 1
ATOM 661 N N . ASP A 1 89 ? -3.406 4.294 -12.637 1.00 96.12 89 ASP A N 1
ATOM 662 C CA . ASP A 1 89 ? -2.488 4.604 -13.723 1.00 96.12 89 ASP A CA 1
ATOM 663 C C . ASP A 1 89 ? -1.035 4.474 -13.254 1.00 96.12 89 ASP A C 1
ATOM 665 O O . ASP A 1 89 ? -0.553 5.204 -12.386 1.00 96.12 89 ASP A O 1
ATOM 669 N N . VAL A 1 90 ? -0.330 3.508 -13.837 1.00 95.31 90 VAL A N 1
ATOM 670 C CA . VAL A 1 90 ? 1.075 3.241 -13.536 1.00 95.31 90 VAL A CA 1
ATOM 671 C C . VAL A 1 90 ? 1.925 4.310 -14.212 1.00 95.31 90 VAL A C 1
ATOM 673 O O . VAL A 1 90 ? 1.916 4.441 -15.435 1.00 95.31 90 VAL A O 1
ATOM 676 N N . SER A 1 91 ? 2.703 5.051 -13.42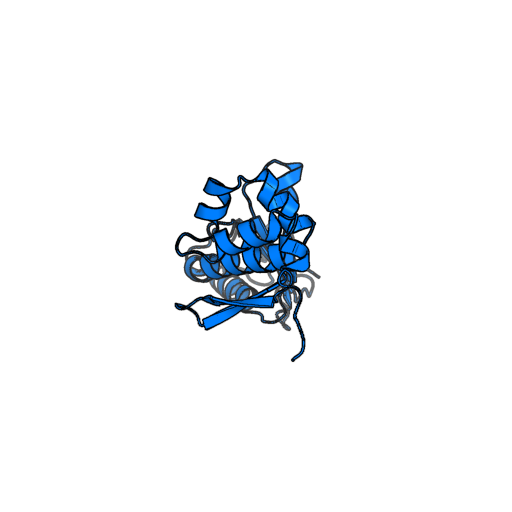2 1.00 94.88 91 SER A N 1
ATOM 677 C CA . SER A 1 91 ? 3.600 6.078 -13.955 1.00 94.88 91 SER A CA 1
ATOM 678 C C . SER A 1 91 ? 4.644 5.476 -14.903 1.00 94.88 91 SER A C 1
ATOM 680 O O . SER A 1 91 ? 5.342 4.525 -14.544 1.00 94.88 91 SER A O 1
ATOM 682 N N . ASN A 1 92 ? 4.809 6.081 -16.084 1.00 96.25 92 ASN A N 1
ATOM 683 C CA . ASN A 1 92 ? 5.723 5.604 -17.129 1.00 96.25 92 ASN A CA 1
ATOM 684 C C . ASN A 1 92 ? 7.181 5.474 -16.649 1.00 96.25 92 ASN A C 1
ATOM 686 O O . ASN A 1 92 ? 7.912 4.615 -17.134 1.00 96.25 92 ASN A O 1
ATOM 690 N N . LYS A 1 93 ? 7.600 6.263 -15.648 1.00 96.25 93 LYS A N 1
ATOM 691 C CA . LYS A 1 93 ? 8.955 6.198 -15.067 1.00 96.25 93 LYS A CA 1
ATOM 692 C C . LYS A 1 93 ? 9.280 4.864 -14.385 1.00 96.25 93 LYS A C 1
ATOM 694 O O . LYS A 1 93 ? 10.449 4.552 -14.186 1.00 96.25 93 LYS A O 1
ATOM 699 N N . HIS A 1 94 ? 8.255 4.094 -14.016 1.00 97.25 94 HIS A N 1
ATOM 700 C CA . HIS A 1 94 ? 8.400 2.768 -13.419 1.00 97.25 94 HIS A CA 1
ATOM 701 C C . HIS A 1 94 ? 8.254 1.635 -14.442 1.00 97.25 94 HIS A C 1
ATOM 703 O O . HIS A 1 94 ? 8.420 0.480 -14.069 1.00 97.25 94 HIS A O 1
ATOM 709 N N . LEU A 1 95 ? 7.966 1.918 -15.715 1.00 97.50 95 LEU A N 1
ATOM 710 C CA . LEU A 1 95 ? 7.916 0.896 -16.766 1.00 97.50 95 LEU A CA 1
ATOM 711 C C . LEU A 1 95 ? 9.323 0.566 -17.281 1.00 97.50 95 LEU A C 1
ATOM 713 O O . LEU A 1 95 ? 10.247 1.369 -17.139 1.00 97.50 95 LEU A O 1
ATOM 717 N N . LYS A 1 96 ? 9.483 -0.600 -17.923 1.00 95.94 96 LYS A N 1
ATOM 718 C CA . LYS A 1 96 ? 10.774 -1.076 -18.456 1.00 95.94 96 LYS A CA 1
ATOM 719 C C . LYS A 1 96 ? 11.453 -0.058 -19.378 1.00 95.94 96 LYS A C 1
ATOM 721 O O . LYS A 1 96 ? 12.662 0.123 -19.284 1.00 95.94 96 LYS A O 1
ATOM 726 N N . SER A 1 97 ? 10.674 0.606 -20.232 1.00 93.38 97 SER A N 1
ATOM 727 C CA . SER A 1 97 ? 11.138 1.628 -21.179 1.00 93.38 97 SER A CA 1
ATOM 728 C C . SER A 1 97 ? 11.252 3.034 -20.579 1.00 93.38 97 SER A C 1
ATOM 730 O O . SER A 1 97 ? 11.646 3.963 -21.279 1.00 93.38 97 SER A O 1
ATOM 732 N N . GLY A 1 98 ? 10.900 3.224 -19.302 1.00 91.31 98 GLY A N 1
ATOM 733 C CA . GLY A 1 98 ? 10.987 4.528 -18.650 1.00 91.31 98 GLY A CA 1
ATOM 734 C C . GLY A 1 98 ? 12.429 5.036 -18.599 1.00 91.31 98 GLY A C 1
ATOM 735 O O . GLY A 1 98 ? 13.358 4.257 -18.394 1.00 91.31 98 GLY A O 1
ATOM 736 N N . GLY A 1 99 ? 12.632 6.345 -18.749 1.00 88.94 99 GLY A N 1
ATOM 737 C CA . GLY A 1 99 ? 13.940 6.986 -18.566 1.00 88.94 99 GLY A CA 1
ATOM 738 C C . GLY A 1 99 ? 14.375 7.084 -17.094 1.00 88.94 99 GLY A C 1
ATOM 739 O O . GLY A 1 99 ? 13.620 6.747 -16.179 1.00 88.94 99 GLY A O 1
ATOM 740 N N . GLY A 1 100 ? 15.604 7.548 -16.853 1.00 92.62 100 GLY A N 1
ATOM 741 C CA . GLY A 1 100 ? 16.129 7.856 -15.513 1.00 92.62 100 GLY A CA 1
ATOM 742 C C . GLY A 1 100 ? 16.454 6.646 -14.621 1.00 92.62 100 GLY A C 1
ATOM 743 O O . GLY A 1 100 ? 16.294 5.488 -15.013 1.00 92.62 100 GLY A O 1
ATOM 744 N N . ASN A 1 101 ? 16.892 6.930 -13.389 1.00 92.69 101 ASN A N 1
ATOM 745 C CA . ASN A 1 101 ? 17.413 5.946 -12.422 1.00 92.69 101 ASN A CA 1
ATOM 746 C C . ASN A 1 101 ? 16.354 5.385 -11.453 1.00 92.69 101 ASN A C 1
ATOM 748 O O . ASN A 1 101 ? 16.662 4.997 -10.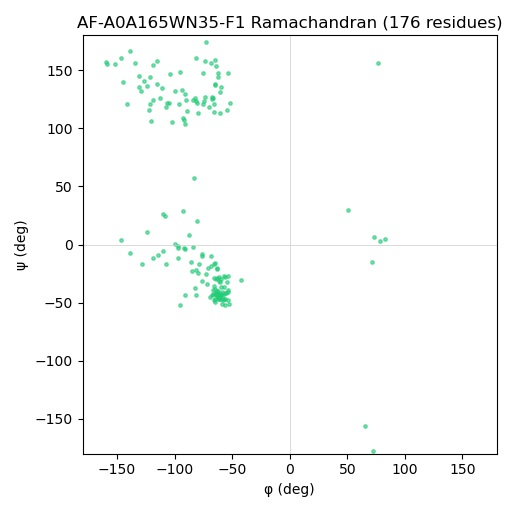327 1.00 92.69 101 ASN A O 1
ATOM 752 N N . TYR A 1 102 ? 15.091 5.328 -11.875 1.00 95.56 102 TYR A N 1
ATOM 753 C CA . TYR A 1 102 ? 14.014 4.778 -11.052 1.00 95.56 102 TYR A CA 1
ATOM 754 C C . TYR A 1 102 ? 14.073 3.249 -10.960 1.00 95.56 102 TYR A C 1
ATOM 756 O O . TYR A 1 102 ? 14.601 2.565 -11.839 1.00 95.56 102 TYR A O 1
ATOM 764 N N . ALA A 1 103 ? 13.459 2.700 -9.910 1.00 97.38 103 ALA A N 1
ATOM 765 C CA . ALA A 1 103 ? 13.115 1.287 -9.878 1.00 97.38 103 ALA A CA 1
ATOM 766 C C . ALA A 1 103 ? 12.032 1.001 -10.928 1.00 97.38 103 ALA A C 1
ATOM 768 O O . ALA A 1 103 ? 10.987 1.660 -10.932 1.00 97.38 103 ALA A O 1
ATOM 769 N N . LYS A 1 104 ? 12.295 0.036 -11.816 1.00 98.12 104 LYS A N 1
ATOM 770 C CA . LYS A 1 104 ? 11.465 -0.241 -12.993 1.00 98.12 104 LYS A CA 1
ATOM 771 C C . LYS A 1 104 ? 10.999 -1.681 -13.022 1.00 98.12 104 LYS A C 1
ATOM 773 O O . LYS A 1 104 ? 11.787 -2.601 -12.797 1.00 98.12 104 LYS A O 1
ATOM 778 N N . PHE A 1 105 ? 9.728 -1.853 -13.348 1.00 98.56 105 PHE A N 1
ATOM 779 C CA . PHE A 1 105 ? 9.135 -3.125 -13.709 1.00 98.56 105 PHE A CA 1
ATOM 780 C C . PHE A 1 105 ? 9.792 -3.678 -14.977 1.00 98.56 105 PHE A C 1
ATOM 782 O O . PHE A 1 105 ? 10.172 -2.921 -15.867 1.00 98.56 105 PHE A O 1
ATOM 789 N N . ASN A 1 106 ? 9.896 -4.999 -15.096 1.00 98.00 106 ASN A N 1
ATOM 790 C CA . ASN A 1 106 ? 10.429 -5.672 -16.287 1.00 98.00 106 ASN A CA 1
ATOM 791 C C . ASN A 1 106 ? 9.403 -5.798 -17.433 1.00 98.00 106 ASN A C 1
ATOM 793 O O . ASN A 1 106 ? 9.600 -6.596 -18.346 1.00 98.00 106 ASN A O 1
ATOM 797 N N . THR A 1 107 ? 8.348 -4.982 -17.420 1.00 98.19 107 THR A N 1
ATOM 798 C CA . THR A 1 107 ? 7.320 -4.902 -18.463 1.00 98.19 107 THR A CA 1
ATOM 799 C C . THR A 1 107 ? 7.010 -3.445 -18.820 1.00 98.19 107 THR A C 1
ATOM 801 O O . THR A 1 107 ? 7.237 -2.529 -18.022 1.00 98.19 107 THR A O 1
ATOM 804 N N . THR A 1 108 ? 6.506 -3.225 -20.031 1.00 97.88 108 THR A N 1
ATOM 805 C CA . THR A 1 108 ? 5.895 -1.960 -20.473 1.00 97.88 108 THR A CA 1
ATOM 806 C C . THR A 1 108 ? 4.369 -1.983 -20.360 1.00 97.88 108 THR A C 1
ATOM 808 O O . THR A 1 108 ? 3.738 -0.933 -20.447 1.00 97.88 108 THR A O 1
ATOM 811 N N . ASP A 1 109 ? 3.769 -3.152 -20.120 1.00 97.88 109 ASP A N 1
ATOM 812 C CA . ASP A 1 109 ? 2.324 -3.303 -19.995 1.00 97.88 109 ASP A CA 1
ATOM 813 C C . ASP A 1 109 ? 1.834 -2.882 -18.600 1.00 97.88 109 ASP A C 1
ATOM 815 O O . ASP A 1 109 ? 2.094 -3.535 -17.582 1.00 97.88 109 ASP A O 1
ATOM 819 N N . LYS A 1 110 ? 1.065 -1.789 -18.557 1.00 97.62 110 LYS A N 1
ATOM 820 C CA . LYS A 1 110 ? 0.433 -1.292 -17.328 1.00 97.62 110 LYS A CA 1
ATOM 821 C C . LYS A 1 110 ? -0.577 -2.289 -16.751 1.00 97.62 110 LYS A C 1
ATOM 823 O O . LYS A 1 110 ? -0.777 -2.300 -15.536 1.00 97.62 110 LYS A O 1
ATOM 828 N N . SER A 1 111 ? -1.213 -3.116 -17.583 1.00 98.06 111 SER A N 1
ATOM 829 C CA . SER A 1 111 ? -2.146 -4.152 -17.134 1.00 98.06 111 SER A CA 1
ATOM 830 C C . SER A 1 111 ? -1.428 -5.224 -16.326 1.00 98.06 111 SER A C 1
ATOM 832 O O . SER A 1 111 ? -1.821 -5.508 -15.193 1.00 98.06 111 SER A O 1
ATOM 834 N N . GLN A 1 112 ? -0.299 -5.717 -16.831 1.00 98.38 112 GLN A N 1
ATOM 835 C CA . GLN A 1 112 ? 0.552 -6.643 -16.095 1.00 98.38 112 GLN A CA 1
ATOM 836 C C . GLN A 1 112 ? 1.049 -6.063 -14.761 1.00 98.38 112 GLN A C 1
ATOM 838 O O . GLN A 1 112 ? 1.023 -6.750 -13.739 1.00 98.38 112 GLN A O 1
ATOM 843 N N . VAL A 1 113 ? 1.433 -4.783 -14.724 1.00 98.56 113 VAL A N 1
ATOM 844 C CA . VAL A 1 113 ? 1.805 -4.126 -13.459 1.00 98.56 113 VAL A CA 1
ATOM 845 C C . VAL A 1 113 ? 0.624 -4.082 -12.484 1.00 98.56 113 VAL A C 1
ATOM 847 O O . VAL A 1 113 ? 0.794 -4.390 -11.303 1.00 98.56 113 VAL A O 1
ATOM 850 N N . ARG A 1 114 ? -0.590 -3.758 -12.950 1.00 98.69 114 ARG A N 1
ATOM 851 C CA . ARG A 1 114 ? -1.804 -3.814 -12.116 1.00 98.69 114 ARG A CA 1
ATOM 852 C C . ARG A 1 114 ? -2.072 -5.222 -11.582 1.00 98.69 114 ARG A C 1
ATOM 854 O O . ARG A 1 114 ? -2.463 -5.343 -10.422 1.00 98.69 114 ARG A O 1
ATOM 861 N N . ASN A 1 115 ? -1.808 -6.272 -12.360 1.00 98.50 115 ASN A N 1
ATOM 862 C CA . ASN A 1 115 ? -1.910 -7.655 -11.885 1.00 98.50 115 ASN A CA 1
ATOM 863 C C . ASN A 1 115 ? -0.932 -7.926 -10.732 1.00 98.50 115 ASN A C 1
ATOM 865 O O . ASN A 1 115 ? -1.350 -8.434 -9.694 1.00 98.50 115 ASN A O 1
ATOM 869 N N 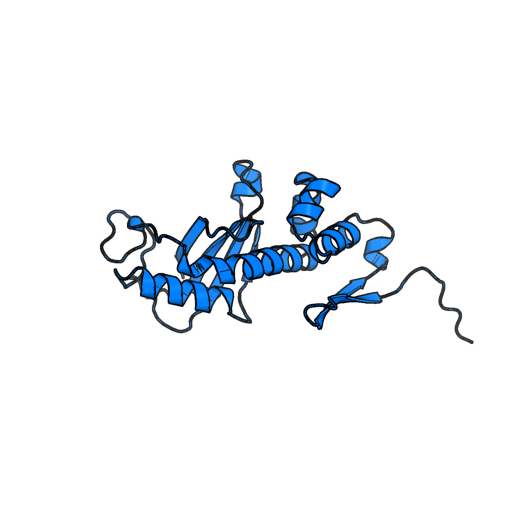. TRP A 1 116 ? 0.327 -7.492 -10.831 1.00 98.62 116 TRP A N 1
ATOM 870 C CA . TRP A 1 116 ? 1.293 -7.631 -9.731 1.00 98.62 116 TRP A CA 1
ATOM 871 C C . TRP A 1 116 ? 0.940 -6.812 -8.491 1.00 98.62 116 TRP A C 1
ATOM 873 O O . TRP A 1 116 ? 1.140 -7.279 -7.371 1.00 98.62 116 TRP A O 1
ATOM 883 N N . ILE A 1 117 ? 0.369 -5.618 -8.661 1.00 98.62 117 ILE A N 1
ATOM 884 C CA . ILE A 1 117 ? -0.189 -4.848 -7.541 1.00 98.62 117 ILE A CA 1
ATOM 885 C C . ILE A 1 117 ? -1.333 -5.640 -6.894 1.00 98.62 117 ILE A C 1
ATOM 887 O O . ILE A 1 117 ? -1.360 -5.771 -5.672 1.00 98.62 117 ILE A O 1
ATOM 891 N N . LYS A 1 118 ? -2.253 -6.209 -7.686 1.00 98.44 118 LYS A N 1
ATOM 892 C CA . LYS A 1 118 ? -3.359 -7.036 -7.178 1.00 98.44 118 LYS A CA 1
ATOM 893 C C . LYS A 1 118 ? -2.844 -8.254 -6.409 1.00 98.44 118 LYS A C 1
ATOM 895 O O . LYS A 1 118 ? -3.364 -8.539 -5.335 1.00 98.44 118 LYS A O 1
ATOM 900 N N . GLU A 1 119 ? -1.829 -8.945 -6.918 1.00 98.25 119 GLU A N 1
ATOM 901 C CA . GLU A 1 119 ? -1.173 -10.052 -6.211 1.00 98.25 119 GLU A CA 1
ATOM 902 C C . GLU A 1 119 ? -0.540 -9.580 -4.895 1.00 98.25 119 GLU A C 1
ATOM 904 O O . GLU A 1 119 ? -0.789 -10.171 -3.847 1.00 98.25 119 GLU A O 1
ATOM 909 N N . GLY A 1 120 ? 0.198 -8.465 -4.918 1.00 98.19 120 GLY A N 1
ATOM 910 C CA . GLY A 1 120 ? 0.838 -7.896 -3.732 1.00 98.19 120 GLY A CA 1
ATOM 911 C C . GLY A 1 120 ? -0.156 -7.507 -2.636 1.00 98.19 120 GLY A C 1
ATOM 912 O O . GLY A 1 120 ? 0.045 -7.856 -1.475 1.00 98.19 120 GLY A O 1
ATOM 913 N N . LEU A 1 121 ? -1.269 -6.862 -2.998 1.00 98.19 121 LEU A N 1
ATOM 914 C CA . LEU A 1 121 ? -2.340 -6.498 -2.060 1.00 98.19 121 LEU A CA 1
ATOM 915 C C . LEU A 1 121 ? -3.115 -7.714 -1.516 1.00 98.19 121 LEU A C 1
ATOM 917 O O . LEU A 1 121 ? -3.811 -7.588 -0.509 1.00 98.19 121 LEU A O 1
ATOM 921 N N . ASN A 1 122 ? -3.037 -8.876 -2.172 1.00 97.44 122 ASN A N 1
ATOM 922 C CA . ASN A 1 122 ? -3.643 -10.129 -1.707 1.00 97.44 122 ASN A CA 1
ATOM 923 C C . ASN A 1 122 ? -2.643 -11.071 -1.017 1.00 97.44 122 ASN A C 1
ATOM 925 O O . ASN A 1 122 ? -3.039 -12.147 -0.570 1.00 97.44 122 ASN A O 1
ATOM 929 N N . SER A 1 123 ? -1.370 -10.687 -0.902 1.00 95.88 123 SER A N 1
ATOM 930 C CA . SER A 1 123 ? -0.354 -11.524 -0.270 1.00 95.88 123 SER A CA 1
ATOM 931 C C . SER A 1 123 ? -0.606 -11.673 1.232 1.00 95.88 123 SER A C 1
ATOM 933 O O . SER A 1 123 ? -0.717 -10.685 1.959 1.00 95.88 123 SER A O 1
ATOM 935 N N . LYS A 1 124 ? -0.652 -12.924 1.711 1.00 90.62 124 LYS A N 1
ATOM 936 C CA . LYS A 1 124 ? -0.834 -13.252 3.138 1.00 90.62 124 LYS A CA 1
ATOM 937 C C . LYS A 1 124 ? 0.331 -12.769 4.006 1.00 90.62 124 LYS A C 1
ATOM 939 O O . LYS A 1 124 ? 0.127 -12.423 5.163 1.00 90.62 124 LYS A O 1
ATOM 944 N N . ASN A 1 125 ? 1.527 -12.706 3.421 1.00 87.69 125 ASN A N 1
ATOM 945 C CA . ASN A 1 125 ? 2.776 -12.380 4.110 1.00 87.69 125 ASN A CA 1
ATOM 946 C C . ASN A 1 125 ? 3.297 -10.984 3.729 1.00 87.69 125 ASN A C 1
ATOM 948 O O . ASN A 1 125 ? 4.501 -10.733 3.790 1.00 87.69 125 ASN A O 1
ATOM 952 N N . ALA A 1 126 ? 2.411 -10.084 3.289 1.00 96.31 126 ALA A N 1
ATOM 953 C CA . ALA A 1 126 ? 2.782 -8.695 3.065 1.00 96.31 126 ALA A CA 1
ATOM 954 C C . ALA A 1 126 ? 3.166 -8.023 4.392 1.00 96.31 126 ALA A C 1
ATOM 956 O O . ALA A 1 126 ? 2.499 -8.209 5.413 1.00 96.31 126 ALA A O 1
ATOM 957 N N . SER A 1 127 ? 4.224 -7.217 4.367 1.00 97.25 127 SER A N 1
ATOM 958 C CA . SER A 1 127 ? 4.583 -6.350 5.484 1.00 97.25 127 SER A CA 1
ATOM 959 C C . SER A 1 127 ? 4.014 -4.949 5.283 1.00 97.25 127 SER A C 1
ATOM 961 O O . SER A 1 127 ? 3.871 -4.466 4.155 1.00 97.25 127 SER A O 1
ATOM 963 N N . TYR A 1 128 ? 3.682 -4.305 6.400 1.00 97.81 128 TYR A N 1
ATOM 964 C CA . TYR A 1 128 ? 3.078 -2.980 6.435 1.00 97.81 128 TYR A CA 1
ATOM 965 C C . TYR A 1 128 ? 3.949 -2.021 7.239 1.00 97.81 128 TYR A C 1
ATOM 967 O O . TYR A 1 128 ? 4.519 -2.403 8.261 1.00 97.81 128 TYR A O 1
ATOM 975 N N . SER A 1 129 ? 4.009 -0.764 6.810 1.00 97.94 129 SER A N 1
ATOM 976 C CA . SER A 1 129 ? 4.542 0.339 7.610 1.00 97.94 129 SER A CA 1
ATOM 977 C C . SER A 1 129 ? 3.804 1.641 7.310 1.00 97.94 129 SER A C 1
ATOM 979 O O . SER A 1 129 ? 3.132 1.774 6.283 1.00 97.94 129 SER A O 1
ATOM 981 N N . LEU A 1 130 ? 3.904 2.612 8.219 1.00 97.56 130 LEU A N 1
ATOM 982 C CA . LEU A 1 130 ? 3.459 3.973 7.939 1.00 97.56 130 LEU A CA 1
ATOM 983 C C . LEU A 1 130 ? 4.342 4.564 6.832 1.00 97.56 130 LEU A C 1
ATOM 985 O O . LEU A 1 130 ? 5.561 4.393 6.853 1.00 97.56 130 LEU A O 1
ATOM 989 N N . ASN A 1 131 ? 3.745 5.265 5.868 1.00 97.81 131 ASN A N 1
ATOM 990 C CA . ASN A 1 131 ? 4.527 6.019 4.895 1.00 97.81 131 ASN A CA 1
ATOM 991 C C . ASN A 1 131 ? 5.270 7.165 5.612 1.00 97.81 131 ASN A C 1
ATOM 993 O O . ASN A 1 131 ? 4.601 8.024 6.187 1.00 97.81 131 ASN A O 1
ATOM 997 N N . PRO A 1 132 ? 6.616 7.237 5.559 1.00 95.00 132 PRO A N 1
ATOM 998 C CA . PRO A 1 132 ? 7.378 8.278 6.254 1.00 95.00 132 PRO A CA 1
ATOM 999 C C . PRO A 1 132 ? 6.967 9.708 5.878 1.00 95.00 132 PRO A C 1
ATOM 1001 O O . PRO A 1 132 ? 7.058 10.615 6.702 1.00 95.00 132 PRO A O 1
ATOM 1004 N N . GLU A 1 133 ? 6.456 9.915 4.658 1.00 95.56 133 GLU A N 1
ATOM 1005 C CA . GLU A 1 133 ? 5.984 11.229 4.201 1.00 95.56 133 GLU A CA 1
ATOM 1006 C C . GLU A 1 133 ? 4.792 11.768 5.007 1.00 95.56 133 GLU A C 1
ATOM 1008 O O . GLU A 1 133 ? 4.575 12.981 5.033 1.00 95.56 133 GLU A O 1
ATOM 1013 N N . VAL A 1 134 ? 4.045 10.898 5.703 1.00 95.44 134 VAL A N 1
ATOM 1014 C CA . VAL A 1 134 ? 2.955 11.301 6.611 1.00 95.44 134 VAL A CA 1
ATOM 1015 C C . VAL A 1 134 ? 3.470 12.247 7.694 1.00 95.44 134 VAL A C 1
ATOM 1017 O O . VAL A 1 134 ? 2.764 13.183 8.073 1.00 95.44 134 VAL A O 1
ATOM 1020 N N . GLU A 1 135 ? 4.695 12.011 8.163 1.00 89.50 135 GLU A N 1
ATOM 1021 C CA . GLU A 1 135 ? 5.354 12.808 9.195 1.00 89.50 135 GLU A CA 1
ATOM 1022 C C . GLU A 1 135 ? 6.257 13.871 8.571 1.00 89.50 135 GLU A C 1
ATOM 1024 O O . GLU A 1 135 ? 6.110 15.052 8.872 1.00 89.50 135 GLU A O 1
ATOM 1029 N N . THR A 1 136 ? 7.148 13.476 7.657 1.00 90.75 136 THR A N 1
ATOM 1030 C CA . THR A 1 136 ? 8.209 14.368 7.156 1.00 90.75 136 THR A CA 1
ATOM 1031 C C . THR A 1 136 ? 7.702 15.458 6.220 1.00 90.75 136 THR A C 1
ATOM 1033 O O . THR A 1 136 ? 8.332 16.504 6.104 1.00 90.75 136 THR A O 1
ATOM 1036 N N . LYS A 1 137 ? 6.568 15.229 5.550 1.00 93.50 137 LYS A N 1
ATOM 1037 C CA . LYS A 1 137 ? 5.966 16.169 4.591 1.00 93.50 137 LYS A CA 1
ATOM 1038 C C . LYS A 1 137 ? 4.528 16.534 4.948 1.00 93.50 137 LYS A C 1
ATOM 1040 O O . LYS A 1 137 ? 3.816 17.097 4.123 1.00 93.50 137 LYS A O 1
ATOM 1045 N N . ASN A 1 138 ? 4.073 16.160 6.146 1.00 89.44 138 ASN A N 1
ATOM 1046 C CA . ASN A 1 138 ? 2.676 16.268 6.564 1.00 89.44 138 ASN A CA 1
ATOM 1047 C C . ASN A 1 138 ? 1.679 15.661 5.545 1.00 89.44 138 ASN A C 1
ATOM 1049 O O . ASN A 1 138 ? 0.525 16.086 5.470 1.00 89.44 138 ASN A O 1
ATOM 1053 N N . ALA A 1 139 ? 2.086 14.641 4.782 1.00 93.19 139 ALA A N 1
ATOM 1054 C CA . ALA A 1 139 ? 1.235 14.025 3.766 1.00 93.19 139 ALA A CA 1
ATOM 1055 C C . ALA A 1 139 ? 0.007 13.341 4.389 1.00 93.19 139 ALA A C 1
ATOM 1057 O O . ALA A 1 139 ? 0.007 12.982 5.571 1.00 93.19 139 ALA A O 1
ATOM 1058 N N . ASP A 1 140 ? -1.039 13.126 3.594 1.00 95.50 140 ASP A N 1
ATOM 1059 C CA . ASP A 1 140 ? -2.208 12.351 4.016 1.00 95.50 140 ASP A CA 1
ATOM 1060 C C . ASP A 1 140 ? -1.818 10.967 4.551 1.00 95.50 140 ASP A C 1
ATOM 1062 O O . ASP A 1 140 ? -0.863 10.341 4.080 1.00 95.50 140 ASP A O 1
ATOM 1066 N N . LEU A 1 141 ? -2.592 10.465 5.523 1.00 96.88 141 LEU A N 1
ATOM 1067 C CA . LEU A 1 141 ? -2.358 9.151 6.122 1.00 96.88 141 LEU A CA 1
ATOM 1068 C C . LEU A 1 141 ? -2.254 8.082 5.024 1.00 96.88 141 LEU A C 1
ATOM 1070 O O . LEU A 1 141 ? -3.169 7.903 4.219 1.00 96.88 141 LEU A O 1
ATOM 1074 N N . SER A 1 142 ? -1.125 7.388 4.977 1.00 98.12 142 SER A N 1
ATOM 1075 C CA . SER A 1 142 ? -0.818 6.409 3.941 1.00 98.12 142 SER A CA 1
ATOM 1076 C C . SER A 1 142 ? 0.127 5.338 4.469 1.00 98.12 142 SER A C 1
ATOM 1078 O O . SER A 1 142 ? 0.868 5.549 5.430 1.00 98.12 142 SER A O 1
ATOM 1080 N N . PHE A 1 143 ? 0.081 4.174 3.832 1.00 98.56 143 PHE A N 1
ATOM 1081 C CA . PHE A 1 143 ? 0.764 2.963 4.258 1.00 98.56 143 PHE A CA 1
ATOM 1082 C C . PHE A 1 143 ? 1.618 2.423 3.125 1.00 98.56 143 PHE A C 1
ATOM 1084 O O . PHE A 1 143 ? 1.216 2.432 1.960 1.00 98.56 143 PHE A O 1
ATOM 1091 N N . VAL A 1 144 ? 2.798 1.938 3.480 1.00 98.69 144 VAL A N 1
ATOM 1092 C CA . VAL A 1 144 ? 3.656 1.168 2.593 1.00 98.69 144 VAL A CA 1
ATOM 1093 C C . VAL A 1 144 ? 3.310 -0.305 2.771 1.00 98.69 144 VAL A C 1
ATOM 1095 O O . VAL A 1 144 ? 3.282 -0.811 3.889 1.00 98.69 144 VAL A O 1
ATOM 1098 N N . VAL A 1 145 ? 3.068 -0.982 1.656 1.00 98.69 145 VAL A N 1
ATOM 1099 C CA . VAL A 1 145 ? 2.866 -2.426 1.560 1.00 98.69 145 VAL A CA 1
ATOM 1100 C C . VAL A 1 145 ? 4.052 -3.004 0.803 1.00 98.69 145 VAL A C 1
ATOM 1102 O O . VAL A 1 145 ? 4.349 -2.550 -0.305 1.00 98.69 145 VAL A O 1
ATOM 1105 N N . ILE A 1 146 ? 4.726 -3.996 1.377 1.00 98.62 146 ILE A N 1
ATOM 1106 C CA . ILE A 1 146 ? 5.786 -4.744 0.698 1.00 98.62 146 ILE A CA 1
ATOM 1107 C C . ILE A 1 146 ? 5.372 -6.207 0.614 1.00 98.62 146 ILE A C 1
ATOM 1109 O O . ILE A 1 146 ? 5.100 -6.841 1.630 1.00 98.62 146 ILE A O 1
ATOM 1113 N N . ALA A 1 147 ? 5.354 -6.753 -0.599 1.00 98.44 147 ALA A N 1
ATOM 1114 C CA . ALA A 1 147 ? 5.009 -8.149 -0.842 1.00 98.44 147 ALA A CA 1
ATOM 1115 C C . ALA A 1 147 ? 6.051 -8.819 -1.739 1.00 98.44 147 ALA A C 1
ATOM 1117 O O . ALA A 1 147 ? 6.464 -8.252 -2.750 1.00 98.44 147 ALA A O 1
ATOM 1118 N N . ASN A 1 148 ? 6.457 -10.039 -1.384 1.00 97.94 148 ASN A N 1
ATOM 1119 C CA . ASN A 1 148 ? 7.242 -10.905 -2.261 1.00 97.94 148 ASN A CA 1
ATOM 1120 C C . ASN A 1 148 ? 6.296 -11.656 -3.205 1.00 97.94 148 ASN A C 1
ATOM 1122 O O . ASN A 1 148 ? 5.382 -12.330 -2.734 1.00 97.94 148 ASN A O 1
ATOM 1126 N N . LEU A 1 149 ? 6.513 -11.533 -4.517 1.00 97.69 149 LEU A N 1
ATOM 1127 C CA . LEU A 1 149 ? 5.687 -12.182 -5.539 1.00 97.69 149 LEU A CA 1
ATOM 1128 C C . LEU A 1 149 ? 6.287 -13.503 -6.042 1.00 97.69 149 LEU A C 1
ATOM 1130 O O . LEU A 1 149 ? 5.712 -14.137 -6.922 1.00 97.69 149 LEU A O 1
ATOM 1134 N N . GLY A 1 150 ? 7.463 -13.907 -5.547 1.00 96.38 150 GLY A N 1
ATOM 1135 C CA . GLY A 1 150 ? 8.135 -15.163 -5.911 1.00 96.38 150 GLY A CA 1
ATOM 1136 C C . GLY A 1 150 ? 8.724 -15.202 -7.329 1.00 96.38 150 GLY A C 1
ATOM 1137 O O . GLY A 1 150 ? 9.595 -16.021 -7.613 1.00 96.38 150 GLY A O 1
ATOM 1138 N N . LYS A 1 151 ? 8.323 -14.272 -8.199 1.00 97.56 151 LYS A N 1
ATOM 1139 C CA . LYS A 1 151 ? 8.747 -14.144 -9.598 1.00 97.56 151 LYS A CA 1
ATOM 1140 C C . LYS A 1 151 ? 9.447 -12.816 -9.857 1.00 97.56 151 LYS A C 1
ATOM 1142 O O . LYS A 1 151 ? 9.216 -11.838 -9.150 1.00 97.56 151 LYS A O 1
ATOM 1147 N N . VAL A 1 152 ? 10.313 -12.788 -10.868 1.00 98.25 152 VAL A N 1
ATOM 1148 C CA . VAL A 1 152 ? 11.021 -11.563 -11.260 1.00 98.25 152 VAL A CA 1
ATOM 1149 C C . VAL A 1 152 ? 10.028 -10.592 -11.891 1.00 98.25 152 VAL A C 1
ATOM 1151 O O . VAL A 1 152 ? 9.434 -10.885 -12.927 1.00 98.25 152 VAL A O 1
ATOM 1154 N N . ILE A 1 153 ? 9.875 -9.429 -11.265 1.00 98.44 153 ILE A N 1
ATOM 1155 C CA . ILE A 1 153 ? 8.976 -8.355 -11.705 1.00 98.44 153 ILE A CA 1
ATOM 1156 C C . ILE A 1 153 ? 9.712 -7.055 -12.033 1.00 98.44 153 ILE A C 1
ATOM 1158 O O . ILE A 1 153 ? 9.112 -6.131 -12.574 1.00 98.44 153 ILE A O 1
ATOM 1162 N N . GLY A 1 154 ? 10.993 -6.942 -11.675 1.00 98.31 154 GLY A N 1
ATOM 1163 C CA . GLY A 1 154 ? 11.806 -5.754 -11.925 1.00 98.31 154 GLY A CA 1
ATOM 1164 C C . GLY A 1 154 ? 12.967 -6.012 -12.877 1.00 98.31 154 GLY A C 1
ATOM 1165 O O . GLY A 1 154 ? 13.411 -7.147 -13.051 1.00 98.31 154 GLY A O 1
ATOM 1166 N N . THR A 1 155 ? 13.463 -4.950 -13.513 1.00 97.75 155 THR A N 1
ATOM 1167 C CA . THR A 1 155 ? 14.531 -5.029 -14.527 1.00 97.75 155 THR A CA 1
ATOM 1168 C C . THR A 1 155 ? 15.879 -5.491 -13.976 1.00 97.75 155 THR A C 1
ATOM 1170 O O . THR A 1 155 ? 16.733 -5.897 -14.755 1.00 97.75 155 THR A O 1
ATOM 1173 N N . LYS A 1 156 ? 16.071 -5.454 -12.651 1.00 96.81 156 LYS A N 1
ATOM 1174 C CA . LYS A 1 156 ? 17.311 -5.857 -11.969 1.00 96.81 156 LYS A CA 1
ATOM 1175 C C . LYS A 1 156 ? 17.152 -7.152 -11.160 1.00 96.81 156 LYS A C 1
ATOM 1177 O O . LYS A 1 156 ? 17.826 -7.334 -10.156 1.00 96.81 156 LYS A O 1
ATOM 1182 N N . GLY A 1 157 ? 16.213 -8.022 -11.540 1.00 97.62 157 GLY A N 1
ATOM 1183 C CA . GLY A 1 157 ? 15.980 -9.300 -10.848 1.00 97.62 157 GLY A CA 1
ATOM 1184 C C . GLY A 1 157 ? 15.092 -9.208 -9.601 1.00 97.62 157 GLY A C 1
ATOM 1185 O O . GLY A 1 157 ? 14.887 -10.208 -8.916 1.00 97.62 157 GLY A O 1
ATOM 1186 N N . GLN A 1 158 ? 14.531 -8.031 -9.310 1.00 98.50 158 GLN A N 1
ATOM 1187 C CA . GLN A 1 158 ? 13.673 -7.802 -8.147 1.00 98.50 158 GLN A CA 1
ATOM 1188 C C . GLN A 1 158 ? 12.427 -8.693 -8.167 1.00 98.50 158 GLN A C 1
ATOM 1190 O O . GLN A 1 158 ? 11.748 -8.800 -9.193 1.00 98.50 158 GLN A O 1
ATOM 1195 N N . LYS A 1 159 ? 12.099 -9.277 -7.009 1.00 98.31 159 LYS A N 1
ATOM 1196 C CA . LYS A 1 159 ? 10.930 -10.157 -6.811 1.00 98.31 159 LYS A CA 1
ATOM 1197 C C . LYS A 1 159 ? 9.877 -9.587 -5.858 1.00 98.31 159 LYS A C 1
ATOM 1199 O O . LYS A 1 159 ? 8.788 -10.148 -5.731 1.00 98.31 159 LYS A O 1
ATOM 1204 N N . LYS A 1 160 ? 10.188 -8.480 -5.178 1.00 98.56 160 LYS A N 1
ATOM 1205 C CA . LYS A 1 160 ? 9.269 -7.808 -4.259 1.00 98.56 160 LYS A CA 1
ATOM 1206 C C . LYS A 1 160 ? 8.690 -6.556 -4.898 1.00 98.56 160 LYS A C 1
ATOM 1208 O O . LYS A 1 160 ? 9.369 -5.859 -5.650 1.00 98.56 160 LYS A O 1
ATOM 1213 N N . ILE A 1 161 ? 7.449 -6.243 -4.551 1.00 98.62 161 ILE A N 1
ATOM 1214 C CA . ILE A 1 161 ? 6.775 -5.001 -4.924 1.00 98.62 161 ILE A CA 1
ATOM 1215 C C . ILE A 1 161 ? 6.575 -4.136 -3.681 1.00 98.62 161 ILE A C 1
ATOM 1217 O O . ILE A 1 161 ? 6.144 -4.633 -2.641 1.00 98.62 161 ILE A O 1
ATOM 1221 N N . LYS A 1 162 ? 6.874 -2.840 -3.800 1.00 98.69 162 LYS A N 1
ATOM 1222 C CA . LYS A 1 162 ? 6.446 -1.811 -2.852 1.00 98.69 162 LYS A CA 1
ATOM 1223 C C . LYS A 1 162 ? 5.230 -1.097 -3.423 1.00 98.69 162 LYS A C 1
ATOM 1225 O O . LYS A 1 162 ? 5.263 -0.674 -4.576 1.00 98.69 162 LYS A O 1
ATOM 1230 N N . ILE A 1 163 ? 4.191 -0.923 -2.614 1.00 98.69 163 ILE A N 1
ATOM 1231 C CA . ILE A 1 163 ? 2.954 -0.223 -2.970 1.00 98.69 163 ILE A CA 1
ATOM 1232 C C . ILE A 1 163 ? 2.673 0.806 -1.875 1.00 98.69 163 ILE A C 1
ATOM 1234 O O . ILE A 1 163 ? 2.734 0.477 -0.695 1.00 98.69 163 ILE A O 1
ATOM 1238 N N . VAL A 1 164 ? 2.375 2.050 -2.243 1.00 98.56 164 VAL A N 1
ATOM 1239 C CA . VAL A 1 164 ? 1.940 3.083 -1.291 1.00 98.56 164 VAL A CA 1
ATOM 1240 C C . VAL A 1 164 ? 0.442 3.293 -1.449 1.00 98.56 164 VAL A C 1
ATOM 1242 O O . VAL A 1 164 ? -0.030 3.618 -2.540 1.00 98.56 164 VAL A O 1
ATOM 1245 N N . VAL A 1 165 ? -0.301 3.102 -0.361 1.00 98.50 165 VAL A N 1
ATOM 1246 C CA . VAL A 1 165 ? -1.764 3.154 -0.326 1.00 98.50 165 VAL A CA 1
ATOM 1247 C C . VAL A 1 165 ? -2.211 4.229 0.660 1.00 98.50 165 VAL A C 1
ATOM 1249 O O . VAL A 1 165 ? -1.892 4.166 1.844 1.00 98.50 165 VAL A O 1
ATOM 1252 N N . GLY A 1 166 ? -2.961 5.219 0.184 1.00 97.62 166 GLY A N 1
ATOM 1253 C CA . GLY A 1 166 ? -3.614 6.210 1.038 1.00 97.62 166 GLY A CA 1
ATOM 1254 C C . GLY A 1 166 ? -4.740 5.597 1.869 1.00 97.62 166 GLY A C 1
ATOM 1255 O O . GLY A 1 166 ? -5.348 4.604 1.473 1.00 97.62 166 GLY A O 1
ATOM 1256 N N . TRP A 1 167 ? -5.079 6.225 2.995 1.00 95.06 167 TRP A N 1
ATOM 1257 C CA . TRP A 1 167 ? -6.143 5.783 3.907 1.00 95.06 167 TRP A CA 1
ATOM 1258 C C . TRP A 1 167 ? -7.502 5.567 3.220 1.00 95.06 167 TRP A C 1
ATOM 1260 O O . TRP A 1 167 ? -8.314 4.764 3.668 1.00 95.06 167 TRP A O 1
ATOM 1270 N N . ASN A 1 168 ? -7.750 6.270 2.113 1.00 93.56 168 ASN A N 1
ATOM 1271 C CA . ASN A 1 168 ? -8.960 6.165 1.302 1.00 93.56 168 ASN A CA 1
ATOM 1272 C C . ASN A 1 168 ? -8.887 5.061 0.225 1.00 93.56 168 ASN A C 1
ATOM 1274 O O . ASN A 1 168 ? -9.744 5.012 -0.659 1.00 93.56 168 ASN A O 1
ATOM 1278 N N . GLY A 1 169 ? -7.852 4.221 0.227 1.00 95.62 169 GLY A N 1
ATOM 1279 C CA . GLY A 1 169 ? -7.604 3.181 -0.773 1.00 95.62 169 GLY A CA 1
ATOM 1280 C C . GLY A 1 169 ? -6.999 3.684 -2.088 1.00 95.62 169 GLY A C 1
ATOM 1281 O O . GLY A 1 169 ? -6.833 2.900 -3.019 1.00 95.62 169 GLY A O 1
ATOM 1282 N N . LYS A 1 170 ? -6.678 4.978 -2.227 1.00 96.94 170 LYS A N 1
ATOM 1283 C CA . LYS A 1 170 ? -5.971 5.477 -3.418 1.00 96.94 170 LYS A CA 1
ATOM 1284 C C . LYS A 1 170 ? -4.562 4.885 -3.447 1.00 96.94 170 LYS A C 1
ATOM 1286 O O . LYS A 1 170 ? -3.803 5.064 -2.500 1.00 96.94 170 LYS A O 1
ATOM 1291 N N . ILE A 1 171 ? -4.194 4.243 -4.549 1.00 98.44 171 ILE A N 1
ATOM 1292 C CA . ILE A 1 171 ? -2.817 3.796 -4.787 1.00 98.44 171 ILE A CA 1
ATOM 1293 C C . ILE A 1 171 ? -2.021 5.006 -5.281 1.00 98.44 171 ILE A C 1
ATOM 1295 O O . ILE A 1 171 ? -2.410 5.647 -6.256 1.00 98.44 171 ILE A O 1
ATOM 1299 N N . TRP A 1 172 ? -0.955 5.366 -4.569 1.00 97.50 172 TRP A N 1
ATOM 1300 C CA . TRP A 1 172 ? -0.141 6.548 -4.872 1.00 97.50 172 TRP A CA 1
ATOM 1301 C C . TRP A 1 172 ? 1.016 6.211 -5.802 1.00 97.50 172 TRP A C 1
ATOM 1303 O O . TRP A 1 172 ? 1.299 6.945 -6.743 1.00 97.50 172 TRP A O 1
ATOM 1313 N N . THR A 1 173 ? 1.691 5.095 -5.540 1.00 97.88 173 THR A N 1
ATOM 1314 C CA . THR A 1 173 ? 2.772 4.589 -6.383 1.00 97.88 173 THR A CA 1
ATOM 1315 C C . THR A 1 173 ? 2.984 3.104 -6.126 1.00 97.88 173 THR A C 1
ATOM 1317 O O . THR A 1 173 ? 2.647 2.596 -5.052 1.00 97.88 173 THR A O 1
ATOM 1320 N N . ALA A 1 174 ? 3.561 2.416 -7.104 1.00 98.38 174 ALA A N 1
ATOM 1321 C CA . ALA A 1 174 ? 4.055 1.062 -6.955 1.00 98.38 174 ALA A CA 1
ATOM 1322 C C . ALA A 1 174 ? 5.317 0.877 -7.799 1.00 98.38 174 ALA A C 1
ATOM 1324 O O . ALA A 1 174 ? 5.391 1.389 -8.917 1.00 98.38 174 ALA A O 1
ATOM 1325 N N . TYR A 1 175 ? 6.303 0.159 -7.268 1.00 98.44 175 TYR A N 1
ATOM 1326 C CA . TYR A 1 175 ? 7.555 -0.126 -7.968 1.00 98.44 175 TYR A CA 1
ATOM 1327 C C . TYR A 1 175 ? 8.259 -1.357 -7.376 1.00 98.44 175 TYR A C 1
ATOM 1329 O O . TYR A 1 175 ? 8.032 -1.694 -6.208 1.00 98.44 175 TYR A O 1
ATOM 1337 N N . PRO A 1 176 ? 9.099 -2.056 -8.160 1.00 98.44 176 PRO A N 1
ATOM 1338 C CA . PRO A 1 176 ? 9.805 -3.233 -7.674 1.00 98.44 176 PRO A CA 1
ATOM 1339 C C . PRO A 1 176 ? 10.964 -2.856 -6.747 1.00 98.44 176 PRO A C 1
ATOM 1341 O O . PRO A 1 176 ? 11.605 -1.820 -6.920 1.00 98.44 176 PRO A O 1
ATOM 1344 N N . ILE A 1 177 ? 11.248 -3.710 -5.768 1.00 98.06 177 ILE A N 1
ATOM 1345 C CA . ILE A 1 177 ? 12.335 -3.550 -4.794 1.00 98.06 177 ILE A CA 1
ATOM 1346 C C . ILE A 1 177 ? 13.038 -4.894 -4.537 1.00 98.06 177 ILE A C 1
ATOM 1348 O O . ILE A 1 177 ? 12.528 -5.951 -4.919 1.00 98.06 177 ILE A O 1
ATOM 1352 N N . ASN A 1 178 ? 14.207 -4.841 -3.894 1.00 93.56 178 ASN A N 1
ATOM 1353 C CA . ASN A 1 178 ? 14.985 -6.026 -3.512 1.00 93.56 178 ASN A CA 1
ATOM 1354 C C . ASN A 1 178 ? 14.386 -6.742 -2.293 1.00 93.56 178 ASN A C 1
ATOM 1356 O O . ASN A 1 178 ? 13.913 -6.082 -1.343 1.00 93.56 178 ASN A O 1
#

Secondary structure (DSSP, 8-state):
-----TT--EEEEE-TTT--EEEEEHHHHTT-SHHHHHHHHHSTTHHHHHHHHHHHHHHHHHHHH-HHHHHHHHHHHHHHHHTTGGG----GGGSTT--SS---BS-S-HHHHHHHHHHHHT-TT-EEEE-T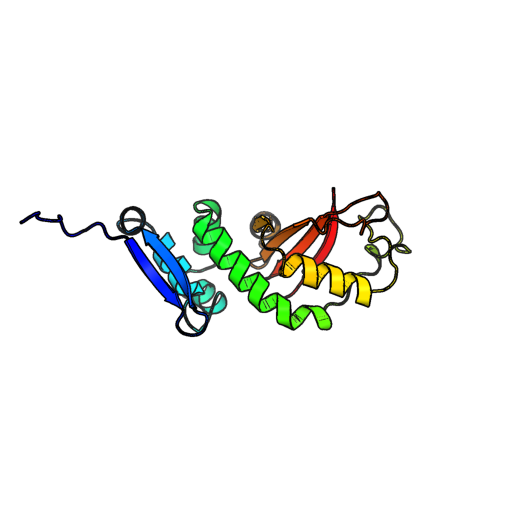HHHHT-PPSEEEEEEE-SS--BTTS--EEEEEEETTS-EEEEEEE-

Nearest PDB structures (foldseek):
  4ars-assembly1_A  TM=2.640E-01  e=3.114E+00  Hafnia alvei

Mean predicted aligned error: 8.19 Å

Organism: NCBI:txid33936

Sequence (178 aa):
MQEIDGTDFIATLIDQDTGESYQLNTIDAQASVLPAVIIGVVAKHGIKYAIKKFGKKLIVKSIKSSKAALNTFAKAAVKAAKSKVSKFDVSNKHLKSGGGNYAKFNTTDKSQVRNWIKEGLNSKNASYSLNPEVETKNADLSFVVIANLGKVIGTKGQKKIKIVVGWNGKIWTAYPIN

Radius of gyration: 18.71 Å; Cα contacts (8 Å, |Δi|>4): 322; chains: 1; bounding box: 38×36×64 Å

pLDDT: mean 85.11, std 18.51, range [31.55, 98.69]

Solvent-accessible surface area (backbone atoms only — not comparable to full-atom values): 9958 Å² total; per-residue (Å²): 137,82,86,71,79,90,72,72,54,75,45,72,48,60,41,87,93,75,68,52,73,44,82,43,58,29,80,57,47,81,83,39,70,52,59,61,53,48,50,29,37,74,37,99,65,23,56,64,44,23,40,72,74,61,33,65,69,53,52,52,52,35,33,74,76,27,71,66,43,36,48,54,54,43,51,54,13,42,60,49,21,65,85,38,42,90,75,58,80,72,61,60,52,29,24,52,83,32,64,82,93,56,54,24,22,62,44,74,53,59,66,60,52,37,50,52,49,54,50,38,72,65,41,91,82,44,46,76,45,75,35,65,47,35,70,80,66,65,38,73,63,32,24,34,39,39,16,76,68,90,44,73,49,15,71,84,66,17,32,24,41,38,36,34,32,26,57,85,9,48,73,76,50,67,39,33,36,126